Protein AF-0000000084533021 (afdb_homodimer)

Sequence (294 aa):
MAVEESAGAGSIASRLEHLFATVHPADRGPYTNPEVAQAINETAGHQVLGATYLWQLRKGKRTDPTHSRLTAIADFFGVSPLYFYEEETAKRTDEQLRLASALRSPSIRQMVLDMDGLSERSMAAIATMIQSARTMEGLPDSGAAPEMAVEESAGAGSIASRLEHLFATVHPADRGPYTNPEVAQAINETAGHQVLGATYLWQLRKGKRTDPTHSRLTAIADFFGVSPLYFYEEETAKRTDEQLRLASALRSPSIRQMVLDMDGLSERSMAAIATMIQSARTMEGLPDSGAAPE

Radius of gyration: 24.04 Å; Cα contacts (8 Å, |Δi|>4): 263; chains: 2; bounding box: 52×91×39 Å

Secondary structure (DSSP, 8-state):
-------SS--HHHHHHHHHHHSS-TTS-PPPHHHHHHHHHHHHTS----HHHHHHHHTTS-----HHHHHHHHHHHTS-GGGGT-HHHHHHHHHHHHHHHHTTSHHHHHHHHHHTT--HHHHHHHHHHHHHHHHHTTPPPTT----/-------SS--HHHHHHHHHHHSS-TTS-PPPHHHHHHHHHHHHTS----HHHHHHHHTTS-----HHHHHHHHHHHTS-GGGGT-HHHHHHHHHHHHHHHHTTSHHHHHHHHHHTT--HHHHHHHHHHHHHHHHHTTPPPTT----

Foldseek 3Di:
DCPVVVDQLDALLRLLVLLQQQQDDPVDGGDALQRLQVVLCVVVVHRLDHSVRSVCSNVVVDRDDDLVSLCSSCVSSVAHSCCNPPRVSVVVVSVVSVVVRQCVDPVVVVVVVVCPPDDPVVVVVVVVVVVVVCVVVVHDDPPDDPD/DCPVVVPQQQALLRLLVLLQQQQDDPVDGGDALQRLQVVLCVVVVHRLDHSVRSVCSNVVVDRDDDLVSLCSSCVSSVAHSCCNPPRVSVVVVVVVSVVVRQCVDPVVVVVVVVCPPDDPVVVVVVVVVVVVVCVVVVHDDPPDDDD

Solvent-accessible surface area (backbone atoms only — not comparable to full-atom values): 16945 Å² total; per-residue (Å²): 132,78,78,70,75,75,72,81,65,62,48,63,19,56,50,49,46,49,44,39,72,64,59,49,61,88,92,52,70,58,69,50,50,57,57,52,24,49,52,47,18,60,74,69,73,46,88,75,55,48,34,65,56,49,47,32,29,48,70,52,75,46,83,78,76,55,68,67,57,46,39,50,51,20,55,72,69,67,48,62,52,50,44,66,74,33,61,68,51,29,51,53,51,49,52,50,53,49,43,55,57,41,54,68,37,68,67,51,43,50,45,51,45,50,51,52,87,58,52,73,67,53,49,52,51,51,49,51,48,48,51,49,50,32,57,74,70,69,48,76,54,76,84,53,66,83,127,131,77,77,67,74,72,74,82,62,64,48,62,19,56,48,48,45,49,44,39,72,65,59,49,60,88,94,52,70,57,70,49,50,57,58,52,23,48,52,48,18,62,73,68,72,44,89,76,58,48,34,65,56,50,47,31,29,48,71,54,75,46,82,78,75,55,69,68,56,46,40,49,52,20,54,73,70,69,47,63,53,51,45,66,74,33,63,69,50,30,52,52,52,50,51,50,52,50,43,55,57,41,54,68,35,67,67,50,45,51,46,51,47,52,50,51,86,57,52,71,67,53,50,51,51,51,49,50,50,47,51,48,48,31,57,77,69,70,48,75,56,76,84,51,69,82,129

Nearest PDB structures (foldseek):
  3qf3-assembly2_B  TM=8.489E-01  e=7.316E-09  Mycobacterium tuberculosis
  3r1f-assembly1_A  TM=7.708E-01  e=7.026E-08  Mycobacterium tuberculosis
  4ndw-assembly1_B  TM=8.281E-01  e=1.521E-07  Mycobacterium tuberculosis
  3r1f-assembly9_Q  TM=7.945E-01  e=4.846E-07  Mycobacterium tuberculosis
  3r1f-assembly9_R  TM=8.490E-01  e=1.383E-06  Mycobacterium tuberculosis

Structure (mmCIF, N/CA/C/O backbone):
data_AF-0000000084533021-model_v1
#
loop_
_entity.id
_entity.type
_entity.pdbx_description
1 polymer 'HTH cro/C1-type domain-containing protein'
#
loop_
_atom_site.group_PDB
_atom_site.id
_atom_site.type_symbol
_atom_site.label_atom_id
_atom_site.label_alt_id
_atom_site.label_comp_id
_atom_site.label_asym_id
_atom_site.label_entity_id
_atom_site.label_seq_id
_atom_site.pdbx_PDB_ins_code
_atom_site.Cartn_x
_atom_site.Cartn_y
_atom_site.Cartn_z
_atom_site.occupancy
_atom_site.B_iso_or_equiv
_atom_site.auth_seq_id
_atom_site.auth_comp_id
_atom_site.auth_asym_id
_atom_site.auth_atom_id
_atom_site.pdbx_PDB_model_num
ATOM 1 N N . MET A 1 1 ? -7.254 45.875 8.125 1 24.06 1 MET A N 1
ATOM 2 C CA . MET A 1 1 ? -6.246 45.281 7.266 1 24.06 1 MET A CA 1
ATOM 3 C C . MET A 1 1 ? -6.359 43.75 7.297 1 24.06 1 MET A C 1
ATOM 5 O O . MET A 1 1 ? -6.164 43.125 8.344 1 24.06 1 MET A O 1
ATOM 9 N N . ALA A 1 2 ? -7.316 43.062 6.605 1 33.06 2 ALA A N 1
ATOM 10 C CA . ALA A 1 2 ? -7.777 41.688 6.527 1 33.06 2 ALA A CA 1
ATOM 11 C C . ALA A 1 2 ? -6.605 40.719 6.316 1 33.06 2 ALA A C 1
ATOM 13 O O . ALA A 1 2 ? -5.906 40.812 5.305 1 33.06 2 ALA A O 1
ATOM 14 N N . VAL A 1 3 ? -5.637 40.719 7.258 1 33.97 3 VAL A N 1
ATOM 15 C CA . VAL A 1 3 ? -4.645 39.656 7.117 1 33.97 3 VAL A CA 1
ATOM 16 C C . VAL A 1 3 ? -5.27 38.438 6.422 1 33.97 3 VAL A C 1
ATOM 18 O O . VAL A 1 3 ? -6.234 37.844 6.918 1 33.97 3 VAL A O 1
ATOM 21 N N . GLU A 1 4 ? -5.633 38.531 5.227 1 34.31 4 GLU A N 1
ATOM 22 C CA . GLU A 1 4 ? -6.312 37.594 4.32 1 34.31 4 GLU A CA 1
ATOM 23 C C . GLU A 1 4 ? -5.75 36.188 4.441 1 34.31 4 GLU A C 1
ATOM 25 O O . GLU A 1 4 ? -4.586 35.938 4.117 1 34.31 4 GLU A O 1
ATOM 30 N N . GLU A 1 5 ? -5.727 35.438 5.633 1 37.62 5 GLU A N 1
ATOM 31 C CA . GLU A 1 5 ? -5.527 34.031 5.875 1 37.62 5 GLU A CA 1
ATOM 32 C C . GLU A 1 5 ? -5.824 33.219 4.621 1 37.62 5 GLU A C 1
ATOM 34 O O . GLU A 1 5 ? -6.984 32.938 4.312 1 37.62 5 GLU A O 1
ATOM 39 N N . SER A 1 6 ? -5.402 33.656 3.527 1 38.78 6 SER A N 1
ATOM 40 C CA . SER A 1 6 ? -5.578 32.969 2.246 1 38.78 6 SER A CA 1
ATOM 41 C C . SER A 1 6 ? -5.527 31.453 2.406 1 38.78 6 SER A C 1
ATOM 43 O O . SER A 1 6 ? -4.516 30.906 2.842 1 38.78 6 SER A O 1
ATOM 45 N N . ALA A 1 7 ? -6.445 30.797 2.807 1 39.66 7 ALA A N 1
ATOM 46 C CA . ALA A 1 7 ? -6.988 29.516 3.287 1 39.66 7 ALA A CA 1
ATOM 47 C C . ALA A 1 7 ? -6.281 28.344 2.635 1 39.66 7 ALA A C 1
ATOM 49 O O . ALA A 1 7 ? -6.02 27.328 3.287 1 39.66 7 ALA A O 1
ATOM 50 N N . GLY A 1 8 ? -6.348 28.062 1.225 1 44.28 8 GLY A N 1
ATOM 51 C CA . GLY A 1 8 ? -6.395 26.812 0.482 1 44.28 8 GLY A CA 1
ATOM 52 C C . GLY A 1 8 ? -5.051 26.109 0.408 1 44.28 8 GLY A C 1
ATOM 53 O O . GLY A 1 8 ? -4.992 24.891 0.322 1 44.28 8 GLY A O 1
ATOM 54 N N . ALA A 1 9 ? -4 26.797 -0.079 1 53.97 9 ALA A N 1
ATOM 55 C CA . ALA A 1 9 ? -2.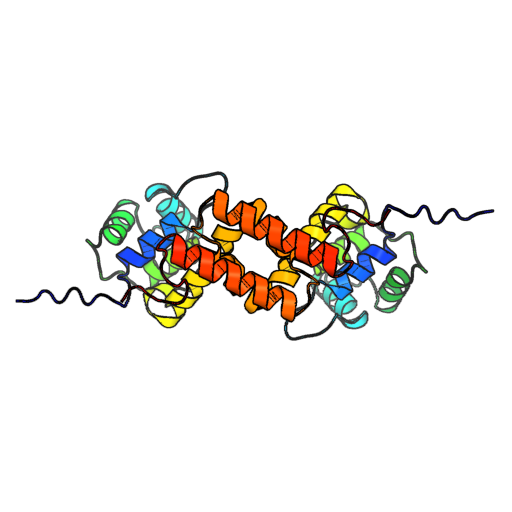68 26.203 -0.278 1 53.97 9 ALA A CA 1
ATOM 56 C C . ALA A 1 9 ? -1.971 25.984 1.056 1 53.97 9 ALA A C 1
ATOM 58 O O . ALA A 1 9 ? -1.732 26.922 1.804 1 53.97 9 ALA A O 1
ATOM 59 N N . GLY A 1 10 ? -2.281 24.875 1.667 1 64.19 10 GLY A N 1
ATOM 60 C CA . GLY A 1 10 ? -1.725 24.625 2.99 1 64.19 10 GLY A CA 1
ATOM 61 C C . GLY A 1 10 ? -0.338 25.219 3.168 1 64.19 10 GLY A C 1
ATOM 62 O O . GLY A 1 10 ? 0.422 25.344 2.205 1 64.19 10 GLY A O 1
ATOM 63 N N . SER A 1 11 ? -0.146 26.109 4.207 1 85.25 11 SER A N 1
ATOM 64 C CA . SER A 1 11 ? 1.153 26.656 4.594 1 85.25 11 SER A CA 1
ATOM 65 C C . SER A 1 11 ? 2.178 25.547 4.793 1 85.25 11 SER A C 1
ATOM 67 O O . SER A 1 11 ? 1.814 24.375 4.914 1 85.25 11 SER A O 1
ATOM 69 N N . ILE A 1 12 ? 3.439 25.953 4.551 1 93.75 12 ILE A N 1
ATOM 70 C CA . ILE A 1 12 ? 4.531 25.047 4.855 1 93.75 12 ILE A CA 1
ATOM 71 C C . ILE A 1 12 ? 4.332 24.438 6.25 1 93.75 12 ILE A C 1
ATOM 73 O O . ILE A 1 12 ? 4.516 23.234 6.449 1 93.75 12 ILE A O 1
ATOM 77 N N . ALA A 1 13 ? 3.865 25.25 7.125 1 95.31 13 ALA A N 1
ATOM 78 C CA . ALA A 1 13 ? 3.641 24.812 8.5 1 95.31 13 ALA A CA 1
ATOM 79 C C . ALA A 1 13 ? 2.574 23.719 8.562 1 95.31 13 ALA A C 1
ATOM 81 O O . ALA A 1 13 ? 2.783 22.672 9.18 1 95.31 13 ALA A O 1
ATOM 82 N N . SER A 1 14 ? 1.445 24.016 7.926 1 94.75 14 SER A N 1
ATOM 83 C CA . SER A 1 14 ? 0.342 23.062 7.953 1 94.75 14 SER A CA 1
ATOM 84 C C . SER A 1 14 ? 0.735 21.75 7.297 1 94.75 14 SER A C 1
ATOM 86 O O . SER A 1 14 ? 0.408 20.672 7.805 1 94.75 14 SER A O 1
ATOM 88 N N . ARG A 1 15 ? 1.419 21.812 6.238 1 96 15 ARG A N 1
ATOM 89 C CA . ARG A 1 15 ? 1.843 20.625 5.516 1 96 15 ARG A CA 1
ATOM 90 C C . ARG A 1 15 ? 2.881 19.844 6.316 1 96 15 ARG A C 1
ATOM 92 O O . ARG A 1 15 ? 2.842 18.609 6.359 1 96 15 ARG A O 1
ATOM 99 N N . LEU A 1 16 ? 3.773 20.547 6.906 1 97 16 LEU A N 1
ATOM 100 C CA . LEU A 1 16 ? 4.781 19.891 7.734 1 97 16 LEU A CA 1
ATOM 101 C C . LEU A 1 16 ? 4.141 19.203 8.938 1 97 16 LEU A C 1
ATOM 103 O O . LEU A 1 16 ? 4.5 18.078 9.273 1 97 16 LEU A O 1
ATOM 107 N N . GLU A 1 17 ? 3.205 19.875 9.523 1 96 17 GLU A N 1
ATOM 108 C CA . GLU A 1 17 ? 2.48 19.281 10.641 1 96 17 GLU A CA 1
ATOM 109 C C . GLU A 1 17 ? 1.767 18 10.219 1 96 17 GLU A C 1
ATOM 111 O O . GLU A 1 17 ? 1.754 17.016 10.961 1 96 17 GLU A O 1
ATOM 116 N N . HIS A 1 18 ? 1.201 18.047 9.055 1 94.88 18 HIS A N 1
ATOM 117 C CA . HIS A 1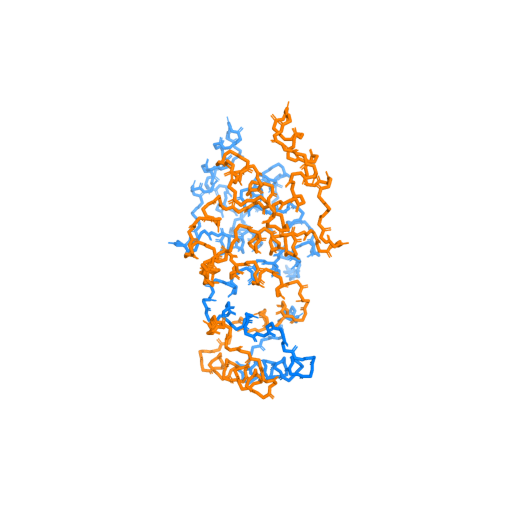 18 ? 0.512 16.875 8.531 1 94.88 18 HIS A CA 1
ATOM 118 C C . HIS A 1 18 ? 1.477 15.703 8.344 1 94.88 18 HIS A C 1
ATOM 120 O O . HIS A 1 18 ? 1.148 14.562 8.68 1 94.88 18 HIS A O 1
ATOM 126 N N . LEU A 1 19 ? 2.662 15.922 7.84 1 97.31 19 LEU A N 1
ATOM 127 C CA . LEU A 1 19 ? 3.664 14.883 7.652 1 97.31 19 LEU A CA 1
ATOM 128 C C . LEU A 1 19 ? 4.07 14.273 8.992 1 97.31 19 LEU A C 1
ATOM 130 O O . LEU A 1 19 ? 4.133 13.055 9.133 1 97.31 19 LEU A O 1
ATOM 134 N N . PHE A 1 20 ? 4.285 15.102 9.992 1 96.56 20 PHE A N 1
ATOM 135 C CA . PHE A 1 20 ? 4.648 14.617 11.32 1 96.56 20 PHE A CA 1
ATOM 136 C C . PHE A 1 20 ? 3.549 13.727 11.891 1 96.56 20 PHE A C 1
ATOM 138 O O . PHE A 1 20 ? 3.832 12.719 12.539 1 96.56 20 PHE A O 1
ATOM 145 N N . ALA A 1 21 ? 2.324 14.094 11.602 1 93.62 21 ALA A N 1
ATOM 146 C CA . ALA A 1 21 ? 1.179 13.398 12.172 1 93.62 21 ALA A CA 1
ATOM 147 C C . ALA A 1 21 ? 0.948 12.055 11.484 1 93.62 21 ALA A C 1
ATOM 149 O O . ALA A 1 21 ? 0.432 11.117 12.094 1 93.62 21 ALA A O 1
ATOM 150 N N . THR A 1 22 ? 1.359 11.945 10.219 1 93.25 22 THR A N 1
ATOM 151 C CA . THR A 1 22 ? 0.889 10.82 9.43 1 93.25 22 THR A CA 1
ATOM 152 C C . THR A 1 22 ? 2.045 9.891 9.062 1 93.25 22 THR A C 1
ATOM 154 O O . THR A 1 22 ? 1.852 8.688 8.898 1 93.25 22 THR A O 1
ATOM 157 N N . VAL A 1 23 ? 3.201 10.422 8.914 1 95.5 23 VAL A N 1
ATOM 158 C CA . VAL A 1 23 ? 4.316 9.625 8.406 1 95.5 23 VAL A CA 1
ATOM 159 C C . VAL A 1 23 ? 5.207 9.188 9.562 1 95.5 23 VAL A C 1
ATOM 161 O O . VAL A 1 23 ? 6.18 9.867 9.898 1 95.5 23 VAL A O 1
ATOM 164 N N . HIS A 1 24 ? 4.883 8.102 10.211 1 94 24 HIS A N 1
ATOM 165 C CA . HIS A 1 24 ? 5.672 7.449 11.25 1 94 24 HIS A CA 1
ATOM 166 C C . HIS A 1 24 ? 5.352 5.961 11.336 1 94 24 HIS A C 1
ATOM 168 O O . HIS A 1 24 ? 4.301 5.52 10.859 1 94 24 HIS A O 1
ATOM 174 N N . PRO A 1 25 ? 6.262 5.172 11.844 1 90.31 25 PRO A N 1
ATOM 175 C CA . PRO A 1 25 ? 5.973 3.746 12 1 90.31 25 PRO A CA 1
ATOM 176 C C . PRO A 1 25 ? 4.695 3.486 12.797 1 90.31 25 PRO A C 1
ATOM 178 O O . PRO A 1 25 ? 4.328 4.289 13.656 1 90.31 25 PRO A O 1
ATOM 181 N N . ALA A 1 26 ? 4.047 2.352 12.445 1 82.75 26 ALA A N 1
ATOM 182 C CA . ALA A 1 26 ? 2.754 2.014 13.031 1 82.75 26 ALA A CA 1
ATOM 183 C C . ALA A 1 26 ? 2.885 1.73 14.523 1 82.75 26 ALA A C 1
ATOM 185 O O . ALA A 1 26 ? 1.927 1.905 15.281 1 82.75 26 ALA A O 1
ATOM 186 N N . ASP A 1 27 ? 4.008 1.322 14.883 1 88.5 27 ASP A N 1
ATOM 187 C CA . ASP A 1 27 ? 4.191 0.852 16.25 1 88.5 27 ASP A CA 1
ATOM 188 C C . ASP A 1 27 ? 4.57 2.002 17.188 1 88.5 27 ASP A C 1
ATOM 190 O O . ASP A 1 27 ? 4.871 1.784 18.359 1 88.5 27 ASP A O 1
ATOM 194 N N . ARG A 1 28 ? 4.48 3.211 16.625 1 90.75 28 ARG A N 1
ATOM 195 C CA . ARG A 1 28 ? 4.832 4.352 17.453 1 90.75 28 ARG A CA 1
ATOM 196 C C . ARG A 1 28 ? 4.031 5.59 17.062 1 90.75 28 ARG A C 1
ATOM 198 O O . ARG A 1 28 ? 3.264 5.555 16.094 1 90.75 28 ARG A O 1
ATOM 205 N N . GLY A 1 29 ? 4.191 6.629 17.891 1 91.81 29 GLY A N 1
ATOM 206 C CA . GLY A 1 29 ? 3.594 7.922 17.594 1 91.81 29 GLY A CA 1
ATOM 207 C C . GLY A 1 29 ? 4.465 8.797 16.719 1 91.81 29 GLY A C 1
ATOM 208 O O . GLY A 1 29 ? 5.488 8.344 16.203 1 91.81 29 GLY A O 1
ATOM 209 N N . PRO A 1 30 ? 4.102 10.07 16.547 1 95.56 30 PRO A N 1
ATOM 210 C CA . PRO A 1 30 ? 4.828 11.008 15.688 1 95.56 30 PRO A CA 1
ATOM 211 C C . PRO A 1 30 ? 6.27 11.227 16.125 1 95.56 30 PRO A C 1
ATOM 213 O O . PRO A 1 30 ? 6.574 11.117 17.328 1 95.56 30 PRO A O 1
ATOM 216 N N . TYR A 1 31 ? 7.145 11.445 15.141 1 97.44 31 TYR A N 1
ATOM 217 C CA . TYR A 1 31 ? 8.516 11.836 15.43 1 97.44 31 TYR A CA 1
ATOM 218 C C . TYR A 1 31 ? 8.562 13.156 16.188 1 97.44 31 TYR A C 1
ATOM 220 O O . TYR A 1 31 ? 7.691 14.008 16.016 1 97.44 31 TYR A O 1
ATOM 228 N N . THR A 1 32 ? 9.648 13.227 17 1 97.62 32 THR A N 1
ATOM 229 C CA . THR A 1 32 ? 9.898 14.516 17.625 1 97.62 32 THR A CA 1
ATOM 230 C C . THR A 1 32 ? 10.82 15.375 16.766 1 97.62 32 THR A C 1
ATOM 232 O O . THR A 1 32 ? 11.5 14.852 15.875 1 97.62 32 THR A O 1
ATOM 235 N N . ASN A 1 33 ? 10.836 16.672 17.031 1 98.19 33 ASN A N 1
ATOM 236 C CA . ASN A 1 33 ? 11.695 17.578 16.281 1 98.19 33 ASN A CA 1
ATOM 237 C C . ASN A 1 33 ? 13.164 17.172 16.391 1 98.19 33 ASN A C 1
ATOM 239 O O . ASN A 1 33 ? 13.875 17.125 15.391 1 98.19 33 ASN A O 1
ATOM 243 N N . PRO A 1 34 ? 13.656 16.859 17.609 1 98.38 34 PRO A N 1
ATOM 244 C CA . PRO A 1 34 ? 15.062 16.453 17.719 1 98.38 34 PRO A CA 1
ATOM 245 C C . PRO A 1 34 ? 15.367 15.18 16.938 1 98.38 34 PRO A C 1
ATOM 247 O O . PRO A 1 34 ? 16.422 15.078 16.297 1 98.38 34 PRO A O 1
ATOM 250 N N . GLU A 1 35 ? 14.453 14.164 16.906 1 98.25 35 GLU A N 1
ATOM 251 C CA . GLU A 1 35 ? 14.648 12.922 16.156 1 98.25 35 GLU A CA 1
ATOM 252 C C . GLU A 1 35 ? 14.805 13.195 14.664 1 98.25 35 GLU A C 1
ATOM 254 O O . GLU A 1 35 ? 15.719 12.664 14.031 1 98.25 35 GLU A O 1
ATOM 259 N N . VAL A 1 36 ? 13.898 13.984 14.188 1 98.5 36 VAL A N 1
ATOM 260 C CA . VAL A 1 36 ? 13.898 14.281 12.758 1 98.5 36 VAL A CA 1
ATOM 261 C C . VAL A 1 36 ? 15.148 15.07 12.383 1 98.5 36 VAL A C 1
ATOM 263 O O . VAL A 1 36 ? 15.828 14.75 11.406 1 98.5 36 VAL A O 1
ATOM 266 N N . ALA A 1 37 ? 15.469 16.109 13.148 1 98.5 37 ALA A N 1
ATOM 267 C CA . ALA A 1 37 ? 16.656 16.922 12.898 1 98.5 37 ALA A CA 1
ATOM 268 C C . ALA A 1 37 ? 17.922 16.062 12.891 1 98.5 37 ALA A C 1
ATOM 270 O O . ALA A 1 37 ? 18.75 16.188 11.992 1 98.5 37 ALA A O 1
ATOM 271 N N . GLN A 1 38 ? 18.016 15.195 13.875 1 98.5 38 GLN A N 1
ATOM 272 C CA . GLN A 1 38 ? 19.172 14.32 13.977 1 98.5 38 GLN A CA 1
ATOM 273 C C . GLN A 1 38 ? 19.281 13.398 12.766 1 98.5 38 GLN A C 1
ATOM 275 O O . GLN A 1 38 ? 20.359 13.242 12.195 1 98.5 38 GLN A O 1
ATOM 280 N N . ALA A 1 39 ? 18.219 12.789 12.43 1 98.06 39 ALA A N 1
ATOM 281 C CA . ALA A 1 39 ? 18.219 11.859 11.305 1 98.06 39 ALA A CA 1
ATOM 282 C C . ALA A 1 39 ? 18.609 12.562 10.008 1 98.06 39 ALA A C 1
ATOM 284 O O . ALA A 1 39 ? 19.406 12.023 9.219 1 98.06 39 ALA A O 1
ATOM 285 N N . ILE A 1 40 ? 18.062 13.742 9.797 1 98.38 40 ILE A N 1
ATOM 286 C CA . ILE A 1 40 ? 18.359 14.516 8.602 1 98.38 40 ILE A CA 1
ATOM 287 C C . ILE A 1 40 ? 19.859 14.852 8.555 1 98.38 40 ILE A C 1
ATOM 289 O O . ILE A 1 40 ? 20.516 14.664 7.531 1 98.38 40 ILE A O 1
ATOM 293 N N . ASN A 1 41 ? 20.359 15.359 9.648 1 98.31 41 ASN A N 1
ATOM 294 C CA . ASN A 1 41 ? 21.766 15.758 9.711 1 98.31 41 ASN A CA 1
ATOM 295 C C . ASN A 1 41 ? 22.688 14.555 9.523 1 98.31 41 ASN A C 1
ATOM 297 O O . ASN A 1 41 ? 23.719 14.664 8.844 1 98.31 41 ASN A O 1
ATOM 301 N N . GLU A 1 42 ? 22.359 13.398 10.109 1 98.19 42 GLU A N 1
ATOM 302 C CA . GLU A 1 42 ? 23.156 12.18 9.969 1 98.19 42 GLU A CA 1
ATOM 303 C C . GLU A 1 42 ? 23.203 11.719 8.516 1 98.19 42 GLU A C 1
ATOM 305 O O . GLU A 1 42 ? 24.266 11.344 8.016 1 98.19 42 GLU A O 1
ATOM 310 N N . THR A 1 43 ? 22.125 11.766 7.879 1 96.69 43 THR A N 1
ATOM 311 C CA . THR A 1 43 ? 22.047 11.352 6.484 1 96.69 43 THR A CA 1
ATOM 312 C C . THR A 1 43 ? 22.875 12.289 5.602 1 96.69 43 THR A C 1
ATOM 314 O O . THR A 1 43 ? 23.547 11.836 4.676 1 96.69 43 THR A O 1
ATOM 317 N N . ALA A 1 44 ? 22.797 13.539 5.898 1 95.88 44 ALA A N 1
ATOM 318 C CA . ALA A 1 44 ? 23.5 14.539 5.098 1 95.88 44 ALA A CA 1
ATOM 319 C C . ALA A 1 44 ? 24.984 14.547 5.422 1 95.88 44 ALA A C 1
ATOM 321 O O . ALA A 1 44 ? 25.797 15.023 4.621 1 95.88 44 ALA A O 1
ATOM 322 N N . GLY A 1 45 ? 25.359 14.117 6.555 1 96.88 45 GLY A N 1
ATOM 323 C CA . GLY A 1 45 ? 26.734 14.133 7 1 96.88 45 GLY A CA 1
ATOM 324 C C . GLY A 1 45 ? 27.188 15.492 7.508 1 96.88 45 GLY A C 1
ATOM 325 O O . GLY A 1 45 ? 28.375 15.719 7.719 1 96.88 45 GLY A O 1
ATOM 326 N N . HIS A 1 46 ? 26.328 16.422 7.582 1 96.69 46 HIS A N 1
ATOM 327 C CA . HIS A 1 46 ? 26.562 17.766 8.125 1 96.69 46 HIS A CA 1
ATOM 328 C C . HIS A 1 46 ? 25.297 18.359 8.711 1 96.69 46 HIS A C 1
ATOM 330 O O . HIS A 1 46 ? 24.219 17.766 8.602 1 96.69 46 HIS A O 1
ATOM 336 N N . GLN A 1 47 ? 25.453 19.469 9.352 1 96.5 47 GLN A N 1
ATOM 337 C CA . GLN A 1 47 ? 24.312 20.109 9.977 1 96.5 47 GLN A CA 1
ATOM 338 C C . GLN A 1 47 ? 23.453 20.844 8.945 1 96.5 47 GLN A C 1
ATOM 340 O O . GLN A 1 47 ? 23.844 21.938 8.492 1 96.5 47 GLN A O 1
ATOM 345 N N . VAL A 1 48 ? 22.297 20.406 8.656 1 97.12 48 VAL A N 1
ATOM 346 C CA . VAL A 1 48 ? 21.359 20.984 7.699 1 97.12 48 VAL A CA 1
ATOM 347 C C . VAL A 1 48 ? 20.359 21.875 8.438 1 97.12 48 VAL A C 1
ATOM 349 O O . VAL A 1 48 ? 20.078 23 8.008 1 97.12 48 VAL A O 1
ATOM 352 N N . LEU A 1 49 ? 19.859 21.281 9.516 1 97.56 49 LEU A N 1
ATOM 353 C CA . LEU A 1 49 ? 18.906 22.031 10.312 1 97.56 49 LEU A CA 1
ATOM 354 C C . LEU A 1 49 ? 18.844 21.5 11.75 1 97.56 49 LEU A C 1
ATOM 356 O O . LEU A 1 49 ? 19.266 20.375 12.016 1 97.56 49 LEU A O 1
ATOM 360 N N . GLY A 1 50 ? 18.391 22.391 12.672 1 97.56 50 GLY A N 1
ATOM 361 C CA . GLY A 1 50 ? 18.266 21.984 14.062 1 97.56 50 GLY A CA 1
ATOM 362 C C . GLY A 1 50 ? 16.828 21.75 14.492 1 97.56 50 GLY A C 1
ATOM 363 O O . GLY A 1 50 ?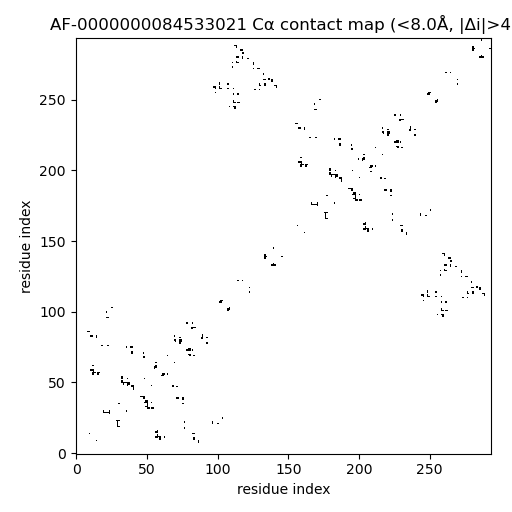 15.898 22.016 13.727 1 97.56 50 GLY A O 1
ATOM 364 N N . ALA A 1 51 ? 16.703 21.172 15.742 1 98.25 51 ALA A N 1
ATOM 365 C CA . ALA A 1 51 ? 15.375 20.875 16.281 1 98.25 51 ALA A CA 1
ATOM 366 C C . ALA A 1 51 ? 14.562 22.156 16.469 1 98.25 51 ALA A C 1
ATOM 368 O O . ALA A 1 51 ? 13.359 22.172 16.219 1 98.25 51 ALA A O 1
ATOM 369 N N . THR A 1 52 ? 15.172 23.188 16.859 1 98 52 THR A N 1
ATOM 370 C CA . THR A 1 52 ? 14.492 24.453 17.094 1 98 52 THR A CA 1
ATOM 371 C C . THR A 1 52 ? 13.984 25.047 15.781 1 98 52 THR A C 1
ATOM 373 O O . THR A 1 52 ? 12.875 25.578 15.719 1 98 52 THR A O 1
ATOM 376 N N . TYR A 1 53 ? 14.789 24.938 14.789 1 97.19 53 TYR A N 1
ATOM 377 C CA . TYR A 1 53 ? 14.383 25.406 13.469 1 97.19 53 TYR A CA 1
ATOM 378 C C . TYR A 1 53 ? 13.148 24.656 12.984 1 97.19 53 TYR A C 1
ATOM 380 O O . TYR A 1 53 ? 12.195 25.281 12.492 1 97.19 53 TYR A O 1
ATOM 388 N N . LEU A 1 54 ? 13.172 23.359 13.156 1 97.75 54 LEU A N 1
ATOM 389 C CA . LEU A 1 54 ? 12.047 22.531 12.75 1 97.75 54 LEU A CA 1
ATOM 390 C C . LEU A 1 54 ? 10.789 22.922 13.523 1 97.75 54 LEU A C 1
ATOM 392 O O . LEU A 1 54 ? 9.695 22.984 12.945 1 97.75 54 LEU A O 1
ATOM 396 N N . TRP A 1 55 ? 10.953 23.156 14.75 1 97.81 55 TRP A N 1
ATOM 397 C CA . TRP A 1 55 ? 9.852 23.609 15.594 1 97.81 55 TRP A CA 1
ATOM 398 C C . TRP A 1 55 ? 9.273 24.922 15.086 1 97.81 55 TRP A C 1
ATOM 400 O O . TRP A 1 55 ? 8.055 25.062 14.945 1 97.81 55 TRP A O 1
ATOM 410 N N . GLN A 1 56 ? 10.148 25.859 14.758 1 97.44 56 GLN A N 1
ATOM 411 C CA . GLN A 1 56 ? 9.703 27.156 14.258 1 97.44 56 GLN A CA 1
ATOM 412 C C . GLN A 1 56 ? 8.93 27.016 12.953 1 97.44 56 GLN A C 1
ATOM 414 O O . GLN A 1 56 ? 7.934 27.703 12.734 1 97.44 56 GLN A O 1
ATOM 419 N N . LEU A 1 57 ? 9.367 26.094 12.133 1 96.88 57 LEU A N 1
ATOM 420 C CA . LEU A 1 57 ? 8.672 25.859 10.867 1 96.88 57 LEU A CA 1
ATOM 421 C C . LEU A 1 57 ? 7.27 25.312 11.109 1 96.88 57 LEU A C 1
ATOM 423 O O . LEU A 1 57 ? 6.301 25.781 10.523 1 96.88 57 LEU A O 1
ATOM 427 N N . ARG A 1 58 ? 7.195 24.406 12.039 1 96.62 58 ARG A N 1
ATOM 428 C CA . ARG A 1 58 ? 5.93 23.75 12.336 1 96.62 58 ARG A CA 1
ATOM 429 C C . ARG A 1 58 ? 4.941 24.719 12.969 1 96.62 58 ARG A C 1
ATOM 431 O O . ARG A 1 58 ? 3.73 24.609 12.758 1 96.62 58 ARG A O 1
ATOM 438 N N . LYS A 1 59 ? 5.449 25.641 13.664 1 95.75 59 LYS A N 1
ATOM 439 C CA . LYS A 1 59 ? 4.605 26.609 14.352 1 95.75 59 LYS A CA 1
ATOM 440 C C . LYS A 1 59 ? 4.305 27.812 13.461 1 95.75 59 LYS A C 1
ATOM 442 O O . LYS A 1 59 ? 3.537 28.703 13.844 1 95.75 59 LYS A O 1
ATOM 447 N N . GLY A 1 60 ? 4.891 27.844 12.297 1 95 60 GLY A N 1
ATOM 448 C CA . GLY A 1 60 ? 4.66 28.938 11.367 1 95 60 GLY A CA 1
ATOM 449 C C . GLY A 1 60 ? 5.426 30.203 11.727 1 95 60 GLY A C 1
ATOM 450 O O . GLY A 1 60 ? 5.129 31.281 11.219 1 95 60 GLY A O 1
ATOM 451 N N . LYS A 1 61 ? 6.363 30.094 12.609 1 94.5 61 LYS A N 1
ATOM 452 C CA . LYS A 1 61 ? 7.188 31.234 13 1 94.5 61 LYS A CA 1
ATOM 453 C C . LYS A 1 61 ? 8.227 31.547 11.93 1 94.5 61 LYS A C 1
ATOM 455 O O . LYS A 1 61 ? 8.672 32.688 11.805 1 94.5 61 LYS A O 1
ATOM 460 N N . ARG A 1 62 ? 8.656 30.547 11.219 1 92.06 62 ARG A N 1
ATOM 461 C CA . ARG A 1 62 ? 9.477 30.703 10.023 1 92.06 62 ARG A CA 1
ATOM 462 C C . ARG A 1 62 ? 8.711 30.25 8.781 1 92.06 62 ARG A C 1
ATOM 464 O O . ARG A 1 62 ? 8.234 29.109 8.711 1 92.06 62 ARG A O 1
ATOM 471 N N . THR A 1 63 ? 8.578 31.141 7.852 1 91.25 63 THR A N 1
ATOM 472 C CA . THR A 1 63 ? 7.695 30.844 6.73 1 91.25 63 THR A CA 1
ATOM 473 C C . THR A 1 63 ? 8.477 30.828 5.418 1 91.25 63 THR A C 1
ATOM 475 O O . THR A 1 63 ? 7.906 30.578 4.355 1 91.25 63 THR A O 1
ATOM 478 N N . ASP A 1 64 ? 9.82 31.078 5.469 1 92.31 64 ASP A N 1
ATOM 479 C CA . ASP A 1 64 ? 10.594 31.172 4.23 1 92.31 64 ASP A CA 1
ATOM 480 C C . ASP A 1 64 ? 11.852 30.312 4.305 1 92.31 64 ASP A C 1
ATOM 482 O O . ASP A 1 64 ? 12.969 30.828 4.27 1 92.31 64 ASP A O 1
ATOM 486 N N . PRO A 1 65 ? 11.617 29.016 4.445 1 94.25 65 PRO A N 1
ATOM 487 C CA . PRO A 1 65 ? 12.773 28.125 4.461 1 94.25 65 PRO A CA 1
ATOM 488 C C . PRO A 1 65 ? 13.438 28 3.092 1 94.25 65 PRO A C 1
ATOM 490 O O . PRO A 1 65 ? 12.82 28.297 2.07 1 94.25 65 PRO A O 1
ATOM 493 N N . THR A 1 66 ? 14.688 27.594 3.133 1 94.38 66 THR A N 1
ATOM 494 C CA . THR A 1 66 ? 15.391 27.406 1.87 1 94.38 66 THR A CA 1
ATOM 495 C C . THR A 1 66 ? 14.93 26.125 1.188 1 94.38 66 THR A C 1
ATOM 497 O O . THR A 1 66 ? 14.398 25.219 1.842 1 94.38 66 THR A O 1
ATOM 500 N N . HIS A 1 67 ? 15.188 26.078 -0.122 1 94.69 67 HIS A N 1
ATOM 501 C CA . HIS A 1 67 ? 14.836 24.875 -0.889 1 94.69 67 HIS A CA 1
ATOM 502 C C . HIS A 1 67 ? 15.586 23.656 -0.379 1 94.69 67 HIS A C 1
ATOM 504 O O . HIS A 1 67 ? 15.008 22.578 -0.269 1 94.69 67 HIS A O 1
ATOM 510 N N . SER A 1 68 ? 16.828 23.828 -0.085 1 96 68 SER A N 1
ATOM 511 C CA . SER A 1 68 ? 17.641 22.703 0.368 1 96 68 SER A CA 1
ATOM 512 C C . SER A 1 68 ? 17.109 22.125 1.674 1 96 68 SER A C 1
ATOM 514 O O . SER A 1 68 ? 17.062 20.906 1.846 1 96 68 SER A O 1
ATOM 516 N N . ARG A 1 69 ? 16.703 22.922 2.613 1 97.25 69 ARG A N 1
ATOM 517 C CA . ARG A 1 69 ? 16.156 22.469 3.887 1 97.25 69 ARG A CA 1
ATOM 518 C C . ARG A 1 69 ? 14.82 21.75 3.686 1 97.25 69 ARG A C 1
ATOM 520 O O . ARG A 1 69 ? 14.578 20.703 4.273 1 97.25 69 ARG A O 1
ATOM 527 N N . LEU A 1 70 ? 14.031 22.297 2.783 1 96.88 70 LEU A N 1
ATOM 528 C CA . LEU A 1 70 ? 12.742 21.656 2.506 1 96.88 70 LEU A CA 1
ATOM 529 C C . LEU A 1 70 ? 12.93 20.312 1.811 1 96.88 70 LEU A C 1
ATOM 531 O O . LEU A 1 70 ? 12.195 19.359 2.08 1 96.88 70 LEU A O 1
ATOM 535 N N . THR A 1 71 ? 13.898 20.297 0.952 1 97.69 71 THR A N 1
ATOM 536 C CA . THR A 1 71 ? 14.211 19.047 0.269 1 97.69 71 THR A CA 1
ATOM 537 C C . THR A 1 71 ? 14.688 17.984 1.265 1 97.69 71 THR A C 1
ATOM 539 O O . THR A 1 71 ? 14.273 16.828 1.19 1 97.69 71 THR A O 1
ATOM 542 N N . ALA A 1 72 ? 15.477 18.375 2.197 1 97.94 72 ALA A N 1
ATOM 543 C CA . ALA A 1 72 ? 15.961 17.453 3.225 1 97.94 72 ALA A CA 1
ATOM 544 C C . ALA A 1 72 ? 14.812 16.922 4.07 1 97.94 72 ALA A C 1
ATOM 546 O O . ALA A 1 72 ? 14.758 15.734 4.379 1 97.94 72 ALA A O 1
ATOM 547 N N . ILE A 1 73 ? 13.875 17.812 4.387 1 98.31 73 ILE A N 1
ATOM 548 C CA . ILE A 1 73 ? 12.711 17.438 5.18 1 98.31 73 ILE A CA 1
ATOM 549 C C . ILE A 1 73 ? 11.836 16.469 4.379 1 98.31 73 ILE A C 1
ATOM 551 O O . ILE A 1 73 ? 11.406 15.438 4.895 1 98.31 73 ILE A O 1
ATOM 555 N N . ALA A 1 74 ? 11.609 16.828 3.143 1 98.12 74 ALA A N 1
ATOM 556 C CA . ALA A 1 74 ? 10.805 15.977 2.266 1 98.12 74 ALA A CA 1
ATOM 557 C C . ALA A 1 74 ? 11.422 14.586 2.139 1 98.12 74 ALA A C 1
ATOM 559 O O . ALA A 1 74 ? 10.711 13.578 2.221 1 98.12 74 ALA A O 1
ATOM 560 N N . ASP A 1 75 ? 12.719 14.508 2.027 1 97.44 75 ASP A N 1
ATOM 561 C CA . ASP A 1 75 ? 13.438 13.242 1.9 1 97.44 75 ASP A CA 1
ATOM 562 C C . ASP A 1 75 ? 13.273 12.391 3.158 1 97.44 75 ASP A C 1
ATOM 564 O O . ASP A 1 75 ? 13.094 11.172 3.07 1 97.44 75 ASP A O 1
ATOM 568 N N . PHE A 1 76 ? 13.344 12.984 4.258 1 98 76 PHE A N 1
ATOM 569 C CA . PHE A 1 76 ? 13.164 12.258 5.508 1 98 76 PHE A CA 1
ATOM 570 C C . PHE A 1 76 ? 11.797 11.578 5.543 1 98 76 PHE A C 1
ATOM 572 O O . PHE A 1 76 ? 11.688 10.406 5.926 1 98 76 PHE A O 1
ATOM 579 N N . PHE A 1 77 ? 10.781 12.359 5.168 1 97.81 77 PHE A N 1
ATOM 580 C CA . PHE A 1 77 ? 9.422 11.852 5.262 1 97.81 77 PHE A CA 1
ATOM 581 C C . PHE A 1 77 ? 9.062 11.016 4.039 1 97.81 77 PHE A C 1
ATOM 583 O O . PHE A 1 77 ? 7.98 10.438 3.971 1 97.81 77 PHE A O 1
ATOM 590 N N . GLY A 1 78 ? 9.945 11.086 3.021 1 96.75 78 GLY A N 1
ATOM 591 C CA . GLY A 1 78 ? 9.75 10.25 1.844 1 96.75 78 GLY A CA 1
ATOM 592 C C . GLY A 1 78 ? 8.742 10.828 0.864 1 96.75 78 GLY A C 1
ATOM 593 O O . GLY A 1 78 ? 8.016 10.086 0.207 1 96.75 78 GLY A O 1
ATOM 594 N N . VAL A 1 79 ? 8.547 12.039 0.781 1 97.06 79 VAL A N 1
ATOM 595 C CA . VAL A 1 79 ? 7.637 12.688 -0.159 1 97.06 79 VAL A CA 1
ATOM 596 C C . VAL A 1 79 ? 8.43 13.57 -1.118 1 97.06 79 VAL A C 1
ATOM 598 O O . VAL A 1 79 ? 9.602 13.859 -0.876 1 97.06 79 VAL A O 1
ATOM 601 N N . SER A 1 80 ? 7.828 13.93 -2.213 1 96.62 80 SER A N 1
ATOM 602 C CA . SER A 1 80 ? 8.438 14.891 -3.131 1 96.62 80 SER A CA 1
ATOM 603 C C . SER A 1 80 ? 8.555 16.266 -2.494 1 96.62 80 SER A C 1
ATOM 605 O O . SER A 1 80 ? 7.633 16.719 -1.807 1 96.62 80 SER A O 1
ATOM 607 N N . PRO A 1 81 ? 9.648 16.984 -2.723 1 96.31 81 PRO A N 1
ATOM 608 C CA . PRO A 1 81 ? 9.734 18.359 -2.23 1 96.31 81 PRO A CA 1
ATOM 609 C C . PRO A 1 81 ? 8.617 19.25 -2.77 1 96.31 81 PRO A C 1
ATOM 611 O O . PRO A 1 81 ? 8.25 20.234 -2.133 1 96.31 81 PRO A O 1
ATOM 614 N N . LEU A 1 82 ? 8.07 18.891 -3.895 1 96.25 82 LEU A N 1
ATOM 615 C CA . LEU A 1 82 ? 6.996 19.656 -4.508 1 96.25 82 LEU A CA 1
ATOM 616 C C . LEU A 1 82 ? 5.75 19.641 -3.629 1 96.25 82 LEU A C 1
ATOM 618 O O . LEU A 1 82 ? 4.84 20.453 -3.816 1 96.25 82 LEU A O 1
ATOM 622 N N . TYR A 1 83 ? 5.684 18.75 -2.697 1 97.25 83 TYR A N 1
ATOM 623 C CA . TYR A 1 83 ? 4.613 18.672 -1.707 1 97.25 83 TYR A CA 1
ATOM 624 C C . TYR A 1 83 ? 4.414 20.016 -1.019 1 97.25 83 TYR A C 1
ATOM 626 O O . TYR A 1 83 ? 3.287 20.406 -0.694 1 97.25 83 TYR A O 1
ATOM 634 N N . PHE A 1 84 ? 5.527 20.75 -0.845 1 96 84 PHE A N 1
ATOM 635 C CA . PHE A 1 84 ? 5.461 22 -0.1 1 96 84 PHE A CA 1
ATOM 636 C C . PHE A 1 84 ? 5.105 23.156 -1.023 1 96 84 PHE A C 1
ATOM 638 O O . PHE A 1 84 ? 4.711 24.234 -0.56 1 96 84 PHE A O 1
ATOM 645 N N . TYR A 1 85 ? 5.156 22.938 -2.316 1 92.19 85 TYR A N 1
ATOM 646 C CA . TYR A 1 85 ? 5.059 24.078 -3.229 1 92.19 85 TYR A CA 1
ATOM 647 C C . TYR A 1 85 ? 3.822 23.953 -4.113 1 92.19 85 TYR A C 1
ATOM 649 O O . TYR A 1 85 ? 3.238 24.969 -4.508 1 92.19 85 TYR A O 1
ATOM 657 N N . GLU A 1 86 ? 3.521 22.75 -4.461 1 94.12 86 GLU A N 1
ATOM 658 C CA . GLU A 1 86 ? 2.479 22.531 -5.457 1 94.12 86 GLU A CA 1
ATOM 659 C C . GLU A 1 86 ? 1.225 21.938 -4.824 1 94.12 86 GLU A C 1
ATOM 661 O O . GLU A 1 86 ? 1.261 20.828 -4.293 1 94.12 86 GLU A O 1
ATOM 666 N N . GLU A 1 87 ? 0.154 22.609 -5.027 1 93.56 87 GLU A N 1
ATOM 667 C CA . GLU A 1 87 ? -1.104 22.188 -4.41 1 93.56 87 GLU A CA 1
ATOM 668 C C . GLU A 1 87 ? -1.555 20.828 -4.93 1 93.56 87 GLU A C 1
ATOM 670 O O . GLU A 1 87 ? -2.014 19.984 -4.152 1 93.56 87 GLU A O 1
ATOM 675 N N . GLU A 1 88 ? -1.482 20.641 -6.176 1 93.88 88 GLU A N 1
ATOM 676 C CA . GLU A 1 88 ? -1.917 19.375 -6.754 1 93.88 88 GLU A CA 1
ATOM 677 C C . GLU A 1 88 ? -1.077 18.219 -6.234 1 93.88 88 GLU A C 1
ATOM 679 O O . GLU A 1 88 ? -1.609 17.141 -5.922 1 93.88 88 GLU A O 1
ATOM 684 N N . THR A 1 89 ? 0.231 18.438 -6.172 1 94.5 89 THR A N 1
ATOM 685 C CA . THR A 1 89 ? 1.119 17.422 -5.617 1 94.5 89 THR A CA 1
ATOM 686 C C . THR A 1 89 ? 0.787 17.156 -4.156 1 94.5 89 THR A C 1
ATOM 688 O O . THR A 1 89 ? 0.772 15.992 -3.721 1 94.5 89 THR A O 1
ATOM 691 N N . ALA A 1 90 ? 0.523 18.172 -3.42 1 94.56 90 ALA A N 1
ATOM 692 C CA . ALA A 1 90 ? 0.164 18.031 -2.012 1 94.56 90 ALA A CA 1
ATOM 693 C C . ALA A 1 90 ? -1.104 17.203 -1.847 1 94.56 90 ALA A C 1
ATOM 695 O O . ALA A 1 90 ? -1.16 16.312 -1.002 1 94.56 90 ALA A O 1
ATOM 696 N N . LYS A 1 91 ? -2.08 17.516 -2.668 1 92.38 91 LYS A N 1
ATOM 697 C CA . LYS A 1 91 ? -3.352 16.797 -2.609 1 92.38 91 LYS A CA 1
ATOM 698 C C . LYS A 1 91 ? -3.164 15.312 -2.908 1 92.38 91 LYS A C 1
ATOM 700 O O . LYS A 1 91 ? -3.705 14.461 -2.203 1 92.38 91 LYS A O 1
ATOM 705 N N . ARG A 1 92 ? -2.473 15.062 -3.902 1 93 92 ARG A N 1
ATOM 706 C CA . ARG A 1 92 ? -2.211 13.672 -4.273 1 93 92 ARG A CA 1
ATOM 707 C C . ARG A 1 92 ? -1.452 12.945 -3.17 1 93 92 ARG A C 1
ATOM 709 O O . ARG A 1 92 ? -1.789 11.812 -2.822 1 93 92 ARG A O 1
ATOM 716 N N . THR A 1 93 ? -0.438 13.555 -2.668 1 95.38 93 THR A N 1
ATOM 717 C CA . THR A 1 93 ? 0.346 12.977 -1.582 1 95.38 93 THR A CA 1
ATOM 718 C C . THR A 1 93 ? -0.528 12.727 -0.357 1 95.38 93 THR A C 1
ATOM 720 O O . THR A 1 93 ? -0.462 11.656 0.251 1 95.38 93 THR A O 1
ATOM 723 N N . ASP A 1 94 ? -1.324 13.664 -0.046 1 92.81 94 ASP A N 1
ATOM 724 C CA . ASP A 1 94 ? -2.201 13.539 1.113 1 92.81 94 ASP A CA 1
ATOM 725 C C . ASP A 1 94 ? -3.168 12.367 0.943 1 92.81 94 ASP A C 1
ATOM 727 O O . ASP A 1 94 ? -3.445 11.641 1.899 1 92.81 94 ASP A O 1
ATOM 731 N N . GLU A 1 95 ? -3.693 12.242 -0.209 1 90.69 95 GLU A N 1
ATOM 732 C CA . GLU A 1 95 ? -4.582 11.117 -0.483 1 90.69 95 GLU A CA 1
ATOM 733 C C . GLU A 1 95 ? -3.859 9.789 -0.293 1 90.69 95 GLU A C 1
ATOM 735 O O . GLU A 1 95 ? -4.414 8.852 0.289 1 90.69 95 GLU A O 1
ATOM 740 N N . GLN A 1 96 ? -2.701 9.75 -0.769 1 91.94 96 GLN A N 1
ATOM 741 C CA . GLN A 1 96 ? -1.908 8.531 -0.632 1 91.94 96 GLN A CA 1
ATOM 742 C C . GLN A 1 96 ? -1.62 8.219 0.834 1 91.94 96 GLN A C 1
ATOM 744 O O . GLN A 1 96 ? -1.712 7.07 1.262 1 91.94 96 GLN A O 1
ATOM 749 N N . LEU A 1 97 ? -1.271 9.188 1.538 1 92.81 97 LEU A N 1
ATOM 750 C CA . LEU A 1 97 ? -1.001 9.023 2.963 1 92.81 97 LEU A CA 1
ATOM 751 C C . LEU A 1 97 ? -2.254 8.57 3.705 1 92.81 97 LEU A C 1
ATOM 753 O O . LEU A 1 97 ? -2.176 7.742 4.613 1 92.81 97 LEU A O 1
ATOM 757 N N . ARG A 1 98 ? -3.357 9.148 3.322 1 91.56 98 ARG A N 1
ATOM 758 C CA . ARG A 1 98 ? -4.621 8.766 3.941 1 91.56 98 ARG A CA 1
ATOM 759 C C . ARG A 1 98 ? -4.957 7.309 3.646 1 91.56 98 ARG A C 1
ATOM 761 O O . ARG A 1 98 ? -5.402 6.574 4.535 1 91.56 98 ARG A O 1
ATOM 768 N N . LEU A 1 99 ? -4.742 6.93 2.449 1 93.25 99 LEU A N 1
ATOM 769 C CA . LEU A 1 99 ? -4.98 5.547 2.061 1 93.25 99 LEU A CA 1
ATOM 770 C C . LEU A 1 99 ? -4.113 4.594 2.877 1 93.25 99 LEU A C 1
ATOM 772 O O . LEU A 1 99 ? -4.613 3.607 3.424 1 93.25 99 LEU A O 1
ATOM 776 N N . ALA A 1 100 ? -2.877 4.957 2.936 1 92.12 100 ALA A N 1
ATOM 777 C CA . ALA A 1 100 ? -1.941 4.133 3.697 1 92.12 100 ALA A CA 1
ATOM 778 C C . ALA A 1 100 ? -2.363 4.039 5.16 1 92.12 100 ALA A C 1
ATOM 780 O O . ALA A 1 100 ? -2.275 2.967 5.77 1 92.12 100 ALA A O 1
ATOM 781 N N . SER A 1 101 ? -2.76 5.113 5.711 1 91.19 101 SER A N 1
ATOM 782 C CA . SER A 1 101 ? -3.207 5.145 7.102 1 91.19 101 SER A CA 1
ATOM 783 C C . SER A 1 101 ? -4.453 4.289 7.301 1 91.19 101 SER A C 1
ATOM 785 O O . SER A 1 101 ? -4.547 3.537 8.273 1 91.19 101 SER A O 1
ATOM 787 N N . ALA A 1 102 ? -5.398 4.375 6.422 1 92.62 102 ALA A N 1
ATOM 788 C CA . ALA A 1 102 ? -6.629 3.594 6.496 1 92.62 102 ALA A CA 1
ATOM 789 C C . ALA A 1 102 ? -6.336 2.098 6.449 1 92.62 102 ALA A C 1
ATOM 791 O O . ALA A 1 102 ? -6.957 1.313 7.172 1 92.62 102 ALA A O 1
ATOM 792 N N . LEU A 1 103 ? -5.336 1.77 5.742 1 93.06 103 LEU A N 1
ATOM 793 C CA . LEU A 1 103 ? -5.004 0.367 5.523 1 93.06 103 LEU A CA 1
ATOM 794 C C . LEU A 1 103 ? -4.215 -0.196 6.699 1 93.06 103 LEU A C 1
ATOM 796 O O . LEU A 1 103 ? -3.895 -1.387 6.727 1 93.06 103 LEU A O 1
ATOM 800 N N . ARG A 1 104 ? -3.924 0.645 7.664 1 89.62 104 ARG A N 1
ATOM 801 C CA . ARG A 1 104 ? -3.338 0.141 8.898 1 89.62 104 ARG A CA 1
ATOM 802 C C . ARG A 1 104 ? -4.352 -0.673 9.695 1 89.62 104 ARG A C 1
ATOM 804 O O . ARG A 1 104 ? -3.975 -1.526 10.508 1 89.62 104 ARG A O 1
ATOM 811 N N . SER A 1 105 ? -5.629 -0.429 9.477 1 90.81 105 SER A N 1
ATOM 812 C CA . SER A 1 105 ? -6.695 -1.157 10.156 1 90.81 105 SER A CA 1
ATOM 813 C C . SER A 1 105 ? -6.859 -2.561 9.578 1 90.81 105 SER A C 1
ATOM 815 O O . SER A 1 105 ? -7.141 -2.719 8.391 1 90.81 105 SER A O 1
ATOM 817 N N . PRO A 1 106 ? -6.707 -3.566 10.477 1 90.69 106 PRO A N 1
ATOM 818 C CA . PRO A 1 106 ? -6.91 -4.934 10 1 90.69 106 PRO A CA 1
ATOM 819 C C . PRO A 1 106 ? -8.305 -5.148 9.406 1 90.69 106 PRO A C 1
ATOM 821 O O . PRO A 1 106 ? -8.469 -5.922 8.461 1 90.69 106 PRO A O 1
ATOM 824 N N . SER A 1 107 ? -9.258 -4.465 9.977 1 93.31 107 SER A N 1
ATOM 825 C CA . SER A 1 107 ? -10.633 -4.625 9.5 1 93.31 107 SER A CA 1
ATOM 826 C C . SER A 1 107 ? -10.789 -4.066 8.086 1 93.31 107 SER A C 1
ATOM 828 O O . SER A 1 107 ? -11.461 -4.664 7.25 1 93.31 107 SER A O 1
ATOM 830 N N . ILE A 1 108 ? -10.172 -2.945 7.82 1 95.06 108 ILE A N 1
ATOM 831 C CA . ILE A 1 108 ? -10.25 -2.357 6.488 1 95.06 108 ILE A CA 1
ATOM 832 C C . ILE A 1 108 ? -9.516 -3.248 5.488 1 95.06 108 ILE A C 1
ATOM 834 O O . ILE A 1 108 ? -10.023 -3.514 4.395 1 95.06 108 ILE A O 1
ATOM 838 N N . ARG A 1 109 ? -8.375 -3.799 5.891 1 94.25 109 ARG A N 1
ATOM 839 C CA . ARG A 1 109 ? -7.637 -4.711 5.027 1 94.25 109 ARG A CA 1
ATOM 840 C C . ARG A 1 109 ? -8.484 -5.922 4.652 1 94.25 109 ARG A C 1
ATOM 842 O O . ARG A 1 109 ? -8.523 -6.32 3.486 1 94.25 109 ARG A O 1
ATOM 849 N N . GLN A 1 110 ? -9.117 -6.438 5.625 1 93.75 110 GLN A N 1
ATOM 850 C CA . GLN A 1 110 ? -9.953 -7.609 5.391 1 93.75 110 GLN A CA 1
ATOM 851 C C . GLN A 1 110 ? -11.102 -7.285 4.445 1 93.75 110 GLN A C 1
ATOM 853 O O . GLN A 1 110 ? -11.461 -8.094 3.59 1 93.75 110 GLN A O 1
ATOM 858 N N . MET A 1 111 ? -11.664 -6.09 4.617 1 96.12 111 MET A N 1
ATOM 859 C CA . MET A 1 111 ? -12.766 -5.688 3.752 1 96.12 111 MET A CA 1
ATOM 860 C C . MET A 1 111 ? -12.297 -5.512 2.312 1 96.12 111 MET A C 1
ATOM 862 O O . MET A 1 111 ? -13 -5.898 1.374 1 96.12 111 MET A O 1
ATOM 866 N N . VAL A 1 112 ? -11.156 -4.906 2.139 1 96.19 112 VAL A N 1
ATOM 867 C CA . VAL A 1 112 ? -10.578 -4.746 0.806 1 96.19 112 VAL A CA 1
ATOM 868 C C . VAL A 1 112 ? -10.422 -6.109 0.141 1 96.19 112 VAL A C 1
ATOM 870 O O . VAL A 1 112 ? -10.852 -6.309 -0.998 1 96.19 112 VAL A O 1
ATOM 873 N N . LEU A 1 113 ? -9.914 -7.09 0.866 1 93.44 113 LEU A N 1
ATOM 874 C CA . LEU A 1 113 ? -9.711 -8.438 0.351 1 93.44 113 LEU A CA 1
ATOM 875 C C . LEU A 1 113 ? -11.039 -9.094 0.002 1 93.44 113 LEU A C 1
ATOM 877 O O . LEU A 1 113 ? -11.156 -9.781 -1.015 1 93.44 113 LEU A O 1
ATOM 881 N N . ASP A 1 114 ? -12.023 -8.859 0.829 1 94.19 114 ASP A N 1
ATOM 882 C CA . ASP A 1 114 ? -13.336 -9.469 0.632 1 94.19 114 ASP A CA 1
ATOM 883 C C . ASP A 1 114 ? -14.062 -8.844 -0.556 1 94.19 114 ASP A C 1
ATOM 885 O O . ASP A 1 114 ? -14.945 -9.469 -1.148 1 94.19 114 ASP A O 1
ATOM 889 N N . MET A 1 115 ? -13.734 -7.633 -0.874 1 95.06 115 MET A N 1
ATOM 890 C CA . MET A 1 115 ? -14.359 -6.945 -2.002 1 95.06 115 MET A CA 1
ATOM 891 C C . MET A 1 115 ? -13.805 -7.465 -3.326 1 95.06 115 MET A C 1
ATOM 893 O O . MET A 1 115 ? -14.484 -7.395 -4.355 1 95.06 115 MET A O 1
ATOM 897 N N . ASP A 1 116 ? -12.609 -7.926 -3.18 1 89.62 116 ASP A N 1
ATOM 898 C CA . ASP A 1 116 ? -11.953 -8.414 -4.391 1 89.62 116 ASP A CA 1
ATOM 899 C C . ASP A 1 116 ? -12.758 -9.539 -5.031 1 89.62 116 ASP A C 1
ATOM 901 O O . ASP A 1 116 ? -13.125 -10.508 -4.359 1 89.62 116 ASP A O 1
ATOM 905 N N . GLY A 1 117 ? -13.094 -9.477 -6.25 1 89.56 117 GLY A N 1
ATOM 906 C CA . GLY A 1 117 ? -13.836 -10.508 -6.961 1 89.56 117 GLY A CA 1
ATOM 907 C C . GLY A 1 117 ? -15.328 -10.242 -7.027 1 89.56 117 GLY A C 1
ATOM 908 O O . GLY A 1 117 ? -16.047 -10.93 -7.746 1 89.56 117 GLY A O 1
ATOM 909 N N . LEU A 1 118 ? -15.812 -9.289 -6.301 1 94 118 LEU A N 1
ATOM 910 C CA . LEU A 1 118 ? -17.234 -8.953 -6.344 1 94 118 LEU A CA 1
ATOM 911 C C . LEU A 1 118 ? -17.609 -8.344 -7.691 1 94 118 LEU A C 1
ATOM 913 O O . LEU A 1 118 ? -16.766 -7.746 -8.367 1 94 118 LEU A O 1
ATOM 917 N N . SER A 1 119 ? -18.828 -8.523 -8.055 1 95.69 119 SER A N 1
ATOM 918 C CA . SER A 1 119 ? -19.344 -7.938 -9.289 1 95.69 119 SER A CA 1
ATOM 919 C C . SER A 1 119 ? -19.375 -6.418 -9.211 1 95.69 119 SER A C 1
ATOM 921 O O . SER A 1 119 ? -19.391 -5.848 -8.117 1 95.69 119 SER A O 1
ATOM 923 N N . GLU A 1 120 ? -19.438 -5.766 -10.398 1 95.44 120 GLU A N 1
ATOM 924 C CA . GLU A 1 120 ? -19.562 -4.312 -10.469 1 95.44 120 GLU A CA 1
ATOM 925 C C . GLU A 1 120 ? -20.828 -3.832 -9.758 1 95.44 120 GLU A C 1
ATOM 927 O O . GLU A 1 120 ? -20.828 -2.777 -9.117 1 95.44 120 GLU A O 1
ATOM 932 N N . ARG A 1 121 ? -21.828 -4.578 -9.867 1 96.19 121 ARG A N 1
ATOM 933 C CA . ARG A 1 121 ? -23.109 -4.219 -9.242 1 96.19 121 ARG A CA 1
ATOM 934 C C . ARG A 1 121 ? -23 -4.246 -7.727 1 96.19 121 ARG A C 1
ATOM 936 O O . ARG A 1 121 ? -23.438 -3.32 -7.047 1 96.19 121 ARG A O 1
ATOM 943 N N . SER A 1 122 ? -22.406 -5.301 -7.215 1 96.75 122 SER A N 1
ATOM 944 C CA . SER A 1 122 ? -22.203 -5.406 -5.773 1 96.75 122 SER A CA 1
ATOM 945 C C . SER A 1 122 ? -21.297 -4.297 -5.262 1 96.75 122 SER A C 1
ATOM 947 O O . SER A 1 122 ? -21.562 -3.695 -4.219 1 96.75 122 SER A O 1
ATOM 949 N N . MET A 1 123 ? -20.266 -3.971 -6.008 1 96.38 123 MET A N 1
ATOM 950 C CA . MET A 1 123 ? -19.344 -2.91 -5.641 1 96.38 123 MET A CA 1
ATOM 951 C C . MET A 1 123 ? -20.047 -1.562 -5.574 1 96.38 123 MET A C 1
ATOM 953 O O . MET A 1 123 ? -19.797 -0.767 -4.668 1 96.38 123 MET A O 1
ATOM 957 N N . ALA A 1 124 ? -20.922 -1.331 -6.523 1 96.5 124 ALA A N 1
ATOM 958 C CA . ALA A 1 124 ? -21.672 -0.08 -6.551 1 96.5 124 ALA A CA 1
ATOM 959 C C . ALA A 1 124 ? -22.594 0.024 -5.348 1 96.5 124 ALA A C 1
ATOM 961 O O . ALA A 1 124 ? -22.75 1.101 -4.766 1 96.5 124 ALA A O 1
ATOM 962 N N . ALA A 1 125 ? -23.156 -1.124 -4.973 1 96.5 125 ALA A N 1
ATOM 963 C CA . ALA A 1 125 ? -24.031 -1.153 -3.811 1 96.5 125 ALA A CA 1
ATOM 964 C C . ALA A 1 125 ? -23.266 -0.857 -2.525 1 96.5 125 ALA A C 1
ATOM 966 O O . ALA A 1 125 ? -23.734 -0.094 -1.678 1 96.5 125 ALA A O 1
ATOM 967 N N . ILE A 1 126 ? -22.125 -1.452 -2.449 1 97.5 126 ILE A N 1
ATOM 968 C CA . ILE A 1 126 ? -21.297 -1.247 -1.273 1 97.5 126 ILE A CA 1
ATOM 969 C C . ILE A 1 126 ? -20.844 0.213 -1.203 1 97.5 126 ILE A C 1
ATOM 971 O O . ILE A 1 126 ? -20.922 0.838 -0.142 1 97.5 126 ILE A O 1
ATOM 975 N N . ALA A 1 127 ? -20.453 0.791 -2.305 1 96.75 127 ALA A N 1
ATOM 976 C CA . ALA A 1 127 ? -20.047 2.193 -2.359 1 96.75 127 ALA A CA 1
ATOM 977 C C . ALA A 1 127 ? -21.172 3.105 -1.891 1 96.75 127 ALA A C 1
ATOM 979 O O . ALA A 1 127 ? -20.953 4.055 -1.135 1 96.75 127 ALA A O 1
ATOM 980 N N . THR A 1 128 ? -22.344 2.768 -2.336 1 96.31 128 THR A N 1
ATOM 981 C CA . THR A 1 128 ? -23.531 3.543 -1.955 1 96.31 128 THR A CA 1
ATOM 982 C C . THR A 1 128 ? -23.766 3.457 -0.451 1 96.31 128 THR A C 1
ATOM 984 O O . THR A 1 128 ? -24.109 4.457 0.188 1 96.31 128 THR A O 1
ATOM 987 N N . MET A 1 129 ? -23.547 2.301 0.085 1 96.19 129 MET A N 1
ATOM 988 C CA . MET A 1 129 ? -23.719 2.113 1.521 1 96.19 129 MET A CA 1
ATOM 989 C C . MET A 1 129 ? -22.688 2.91 2.311 1 96.19 129 MET A C 1
ATOM 991 O O . MET A 1 129 ? -23.016 3.51 3.338 1 96.19 129 MET A O 1
ATOM 995 N N . ILE A 1 130 ? -21.5 2.918 1.886 1 97.06 130 ILE A N 1
ATOM 996 C CA . ILE A 1 130 ? -20.438 3.66 2.541 1 97.06 130 ILE A CA 1
ATOM 997 C C . ILE A 1 130 ? -20.75 5.152 2.523 1 97.06 130 ILE A C 1
ATOM 999 O O . ILE A 1 130 ? -20.641 5.832 3.549 1 97.06 130 ILE A O 1
ATOM 1003 N N . GLN A 1 131 ? -21.234 5.625 1.396 1 95.12 131 GLN A N 1
ATOM 1004 C CA . GLN A 1 131 ? -21.594 7.035 1.281 1 95.12 131 GLN A CA 1
ATOM 1005 C C . GLN A 1 131 ? -22.75 7.387 2.201 1 95.12 131 GLN A C 1
ATOM 1007 O O . GLN A 1 131 ? -22.766 8.453 2.824 1 95.12 131 GLN A O 1
ATOM 1012 N N . SER A 1 132 ? -23.688 6.484 2.229 1 95.19 132 SER A N 1
ATOM 1013 C CA . SER A 1 132 ? -24.828 6.695 3.113 1 95.19 132 SER A CA 1
ATOM 1014 C C . SER A 1 132 ? -24.391 6.75 4.574 1 95.19 132 SER A C 1
ATOM 1016 O O . SER A 1 132 ? -24.875 7.59 5.34 1 95.19 132 SER A O 1
ATOM 1018 N N . ALA A 1 133 ? -23.516 5.852 4.953 1 96.12 133 ALA A N 1
ATOM 1019 C CA . ALA A 1 133 ? -23 5.828 6.316 1 96.12 133 ALA A CA 1
ATOM 1020 C C . ALA A 1 133 ? -22.281 7.133 6.652 1 96.12 133 ALA A C 1
ATOM 1022 O O . ALA A 1 133 ? -22.469 7.684 7.742 1 96.12 133 ALA A O 1
ATOM 1023 N N . ARG A 1 134 ? -21.531 7.648 5.727 1 95.19 134 ARG A N 1
ATOM 1024 C CA . ARG A 1 134 ? -20.812 8.898 5.953 1 95.19 134 ARG A CA 1
ATOM 1025 C C . ARG A 1 134 ? -21.781 10.055 6.16 1 95.19 134 ARG A C 1
ATOM 1027 O O . ARG A 1 134 ? -21.594 10.875 7.059 1 95.19 134 ARG A O 1
ATOM 1034 N N . THR A 1 135 ? -22.797 10.109 5.285 1 94.69 135 THR A N 1
ATOM 1035 C CA . THR A 1 135 ? -23.812 11.148 5.383 1 94.69 135 THR A CA 1
ATOM 1036 C C . THR A 1 135 ? -24.547 11.07 6.723 1 94.69 135 THR A C 1
ATOM 1038 O O . THR A 1 135 ? -24.734 12.086 7.387 1 94.69 135 THR A O 1
ATOM 1041 N N . MET A 1 136 ? -24.844 9.906 7.211 1 95.06 136 MET A N 1
ATOM 1042 C CA . MET A 1 136 ? -25.562 9.695 8.469 1 95.06 136 MET A CA 1
ATOM 1043 C C . MET A 1 136 ? -24.703 10.133 9.656 1 95.06 136 MET A C 1
ATOM 1045 O O . MET A 1 136 ? -25.234 10.633 10.648 1 95.06 136 MET A O 1
ATOM 1049 N N . GLU A 1 137 ? -23.391 10 9.516 1 96.19 137 GLU A N 1
ATOM 1050 C CA . GLU A 1 137 ? -22.516 10.32 10.633 1 96.19 137 GLU A CA 1
ATOM 1051 C C . GLU A 1 137 ? -22 11.758 10.539 1 96.19 137 GLU A C 1
ATOM 1053 O O . GLU A 1 137 ? -21.234 12.203 11.383 1 96.19 137 GLU A O 1
ATOM 1058 N N . GLY A 1 138 ? -22.422 12.461 9.539 1 93.12 138 GLY A N 1
ATOM 1059 C CA . GLY A 1 138 ? -22.078 13.867 9.406 1 93.12 138 GLY A CA 1
ATOM 1060 C C . GLY A 1 138 ? -20.641 14.086 8.953 1 93.12 138 GLY A C 1
ATOM 1061 O O . GLY A 1 138 ? -20.031 15.094 9.305 1 93.12 138 GLY A O 1
ATOM 1062 N N . LEU A 1 139 ? -20.094 13.094 8.258 1 90.75 139 LEU A N 1
ATOM 1063 C CA . LEU A 1 139 ? -18.719 13.211 7.781 1 90.75 139 LEU A CA 1
ATOM 1064 C C . LEU A 1 139 ? -18.672 13.844 6.398 1 90.75 139 LEU A C 1
ATOM 1066 O O . LEU A 1 139 ? -19.578 13.641 5.586 1 90.75 139 LEU A O 1
ATOM 1070 N N . PRO A 1 140 ? -17.625 14.719 6.203 1 80.94 140 PRO A N 1
ATOM 1071 C CA . PRO A 1 140 ? -17.5 15.344 4.887 1 80.94 140 PRO A CA 1
ATOM 1072 C C . PRO A 1 140 ? -17.219 14.336 3.777 1 80.94 140 PRO A C 1
ATOM 1074 O O . PRO A 1 140 ? -16.766 13.227 4.055 1 80.94 140 PRO A O 1
ATOM 1077 N N . ASP A 1 141 ? -17.609 14.82 2.586 1 69.06 141 ASP A N 1
ATOM 1078 C CA . ASP A 1 141 ? -17.281 13.984 1.436 1 69.06 141 ASP A CA 1
ATOM 1079 C C . ASP A 1 141 ? -15.773 13.867 1.259 1 69.06 141 ASP A C 1
ATOM 1081 O O . ASP A 1 141 ? -15.031 14.82 1.517 1 69.06 141 ASP A O 1
ATOM 1085 N N . SER A 1 142 ? -15.227 12.594 1.329 1 63.53 142 SER A N 1
ATOM 1086 C CA . SER A 1 142 ? -13.789 12.367 1.193 1 63.53 142 SER A CA 1
ATOM 1087 C C . SER A 1 142 ? -13.219 13.148 0.019 1 63.53 142 SER A C 1
ATOM 1089 O O . SER A 1 142 ? -12.031 13.5 0.017 1 63.53 142 SER A O 1
ATOM 1091 N N . GLY A 1 143 ? -13.93 13.328 -1.08 1 56.41 143 GLY A N 1
ATOM 1092 C CA . GLY A 1 143 ? -13.453 14.18 -2.156 1 56.41 143 GLY A CA 1
ATOM 1093 C C . GLY A 1 143 ? -13.609 15.656 -1.854 1 56.41 143 GLY A C 1
ATOM 1094 O O . GLY A 1 143 ? -13.164 16.5 -2.635 1 56.41 143 GLY A O 1
ATOM 1095 N N . ALA A 1 144 ? -14.531 16.047 -0.938 1 46.16 144 ALA A N 1
ATOM 1096 C CA . ALA A 1 144 ? -14.852 17.453 -0.757 1 46.16 144 ALA A CA 1
ATOM 1097 C C . ALA A 1 144 ? -13.844 18.141 0.169 1 46.16 144 ALA A C 1
ATOM 1099 O O . ALA A 1 144 ? -13.578 17.641 1.27 1 46.16 144 ALA A O 1
ATOM 1100 N N . ALA A 1 145 ? -12.688 18.703 -0.375 1 39.44 145 ALA A N 1
ATOM 1101 C CA . ALA A 1 145 ? -11.914 19.656 0.399 1 39.44 145 ALA A CA 1
ATOM 1102 C C . ALA A 1 145 ? -12.82 20.578 1.216 1 39.44 145 ALA A C 1
ATOM 1104 O O . ALA A 1 145 ? -13.891 20.969 0.747 1 39.44 145 ALA A O 1
ATOM 1105 N N . PRO A 1 146 ? -12.672 20.516 2.51 1 34.66 146 PRO A N 1
ATOM 1106 C CA . PRO A 1 146 ? -13.5 21.516 3.186 1 34.66 146 PRO A CA 1
ATOM 1107 C C . PRO A 1 146 ? -13.547 22.844 2.434 1 34.66 146 PRO A C 1
ATOM 1109 O O . PRO A 1 146 ? -12.562 23.234 1.797 1 34.66 146 PRO A O 1
ATOM 1112 N N . GLU A 1 147 ? -14.852 23.234 1.882 1 28.23 147 GLU A N 1
ATOM 1113 C CA . GLU A 1 147 ? -14.93 24.656 1.579 1 28.23 147 GLU A CA 1
ATOM 1114 C C . GLU A 1 147 ? -14.383 25.5 2.727 1 28.23 147 GLU A C 1
ATOM 1116 O O . GLU A 1 147 ? -14.602 25.188 3.896 1 28.23 147 GLU A O 1
ATOM 1121 N N . MET B 1 1 ? 1.586 -46.562 -7.715 1 24.16 1 MET B N 1
ATOM 1122 C CA . MET B 1 1 ? 2.412 -45.781 -6.797 1 24.16 1 MET B CA 1
ATOM 1123 C C . MET B 1 1 ? 1.992 -44.312 -6.793 1 24.16 1 MET B C 1
ATOM 1125 O O . MET B 1 1 ? 2.098 -43.625 -7.812 1 24.16 1 MET B O 1
ATOM 1129 N N . ALA B 1 2 ? 0.895 -43.875 -6.164 1 32.44 2 ALA B N 1
ATOM 1130 C CA . ALA B 1 2 ? 0.166 -42.625 -6.098 1 32.44 2 ALA B CA 1
ATOM 1131 C C . ALA B 1 2 ? 1.113 -41.438 -5.828 1 32.44 2 ALA B C 1
ATOM 1133 O O . ALA B 1 2 ? 1.778 -41.406 -4.793 1 32.44 2 ALA B O 1
ATOM 1134 N N . VAL B 1 3 ? 2.096 -41.188 -6.723 1 34.09 3 VAL B N 1
ATOM 1135 C CA . VAL B 1 3 ? 2.799 -39.938 -6.508 1 34.09 3 VAL B CA 1
ATOM 1136 C C . VAL B 1 3 ? 1.868 -38.938 -5.828 1 34.09 3 VAL B C 1
ATOM 1138 O O . VAL B 1 3 ? 0.834 -38.562 -6.387 1 34.09 3 VAL B O 1
ATOM 1141 N N . GLU B 1 4 ? 1.458 -39.125 -4.703 1 34.28 4 GLU B N 1
ATOM 1142 C CA . GLU B 1 4 ? 0.551 -38.406 -3.836 1 34.28 4 GLU B CA 1
ATOM 1143 C C . GLU B 1 4 ? 0.82 -36.906 -3.914 1 34.28 4 GLU B C 1
ATOM 1145 O O . GLU B 1 4 ? 1.908 -36.438 -3.562 1 34.28 4 GLU B O 1
ATOM 1150 N N . GLU B 1 5 ? 0.708 -36.156 -5.105 1 38.5 5 GLU B N 1
ATOM 1151 C CA . GLU B 1 5 ? 0.636 -34.688 -5.266 1 38.5 5 GLU B CA 1
ATOM 1152 C C . GLU B 1 5 ? 0.216 -34.031 -3.967 1 38.5 5 GLU B C 1
ATOM 1154 O O . GLU B 1 5 ? -0.959 -34.062 -3.596 1 38.5 5 GLU B O 1
ATOM 1159 N N . SER B 1 6 ? 0.799 -34.375 -2.932 1 39.84 6 SER B N 1
ATOM 1160 C CA . SER B 1 6 ? 0.495 -33.812 -1.624 1 39.84 6 SER B CA 1
ATOM 1161 C C . SER B 1 6 ? 0.032 -32.375 -1.749 1 39.84 6 SER B C 1
ATOM 1163 O O . SER B 1 6 ? 0.751 -31.531 -2.291 1 39.84 6 SER B O 1
ATOM 1165 N N . ALA B 1 7 ? -1.11 -32.031 -1.968 1 40.59 7 ALA B N 1
ATOM 1166 C CA . ALA B 1 7 ? -2.102 -31.016 -2.344 1 40.59 7 ALA B CA 1
ATOM 1167 C C . ALA B 1 7 ? -1.7 -29.625 -1.841 1 40.59 7 ALA B C 1
ATOM 1169 O O . ALA B 1 7 ? -1.883 -28.641 -2.539 1 40.59 7 ALA B O 1
ATOM 1170 N N . GLY B 1 8 ? -1.607 -29.328 -0.463 1 45.28 8 GLY B N 1
ATOM 1171 C CA . GLY B 1 8 ? -1.848 -28.078 0.24 1 45.28 8 GLY B CA 1
ATOM 1172 C C . GLY B 1 8 ? -0.722 -27.062 0.074 1 45.28 8 GLY B C 1
ATOM 1173 O O . GLY B 1 8 ? -0.941 -25.859 0.176 1 45.28 8 GLY B O 1
ATOM 1174 N N . ALA B 1 9 ? 0.544 -27.484 0.281 1 55.19 9 ALA B N 1
ATOM 1175 C CA . ALA B 1 9 ? 1.731 -26.641 0.233 1 55.19 9 ALA B CA 1
ATOM 1176 C C . ALA B 1 9 ? 2.104 -26.297 -1.207 1 55.19 9 ALA B C 1
ATOM 1178 O O . ALA B 1 9 ? 2.312 -27.188 -2.029 1 55.19 9 ALA B O 1
ATOM 1179 N N . GLY B 1 10 ? 1.529 -25.219 -1.715 1 66.38 10 GLY B N 1
ATOM 1180 C CA . GLY B 1 10 ? 1.76 -24.875 -3.109 1 66.38 10 GLY B CA 1
ATOM 1181 C C . GLY B 1 10 ? 3.146 -25.25 -3.596 1 66.38 10 GLY B C 1
ATOM 1182 O O . GLY B 1 10 ? 4.105 -25.25 -2.818 1 66.38 10 GLY B O 1
ATOM 1183 N N . SER B 1 11 ? 3.246 -26.141 -4.633 1 85.38 11 SER B N 1
ATOM 1184 C CA . SER B 1 11 ? 4.5 -26.469 -5.301 1 85.38 11 SER B CA 1
ATOM 1185 C C . SER B 1 11 ? 5.262 -25.219 -5.707 1 85.38 11 SER B C 1
ATOM 1187 O O . SER B 1 11 ? 4.699 -24.125 -5.723 1 85.38 11 SER B O 1
ATOM 1189 N N . ILE B 1 12 ? 6.59 -25.422 -5.777 1 93.75 12 ILE B N 1
ATOM 1190 C CA . ILE B 1 12 ? 7.422 -24.344 -6.297 1 93.75 12 ILE B CA 1
ATOM 1191 C C . ILE B 1 12 ? 6.828 -23.828 -7.602 1 93.75 12 ILE B C 1
ATOM 1193 O O . ILE B 1 12 ? 6.766 -22.609 -7.816 1 93.75 12 ILE B O 1
ATOM 1197 N N . ALA B 1 13 ? 6.305 -24.719 -8.359 1 95.38 13 ALA B N 1
ATOM 1198 C CA . ALA B 1 13 ? 5.719 -24.344 -9.648 1 95.38 13 ALA B CA 1
ATOM 1199 C C . ALA B 1 13 ? 4.5 -23.438 -9.453 1 95.38 13 ALA B C 1
ATOM 1201 O O . ALA B 1 13 ? 4.391 -22.391 -10.086 1 95.38 13 ALA B O 1
ATOM 1202 N N . SER B 1 14 ? 3.607 -23.906 -8.586 1 94.81 14 SER B N 1
ATOM 1203 C CA . SER B 1 14 ? 2.383 -23.141 -8.359 1 94.81 14 SER B CA 1
ATOM 1204 C C . SER B 1 14 ? 2.689 -21.766 -7.777 1 94.81 14 SER B C 1
ATOM 1206 O O . SER B 1 14 ? 2.084 -20.766 -8.18 1 94.81 14 SER B O 1
ATOM 1208 N N . ARG B 1 15 ? 3.592 -21.703 -6.902 1 95.94 15 ARG B N 1
ATOM 1209 C CA . ARG B 1 15 ? 3.961 -20.453 -6.266 1 95.94 15 ARG B CA 1
ATOM 1210 C C . ARG B 1 15 ? 4.66 -19.516 -7.258 1 95.94 15 ARG B C 1
ATOM 1212 O O . ARG B 1 15 ? 4.41 -18.312 -7.27 1 95.94 15 ARG B O 1
ATOM 1219 N N . LEU B 1 16 ? 5.5 -20.078 -8.047 1 96.94 16 LEU B N 1
ATOM 1220 C CA . LEU B 1 16 ? 6.184 -19.281 -9.062 1 96.94 16 LEU B CA 1
ATOM 1221 C C . LEU B 1 16 ? 5.191 -18.734 -10.078 1 96.94 16 LEU B C 1
ATOM 1223 O O . LEU B 1 16 ? 5.281 -17.562 -10.469 1 96.94 16 LEU B O 1
ATOM 1227 N N . GLU B 1 17 ? 4.27 -19.562 -10.461 1 96.06 17 GLU B N 1
ATOM 1228 C CA . GLU B 1 17 ? 3.232 -19.109 -11.391 1 96.06 17 GLU B CA 1
ATOM 1229 C C . GLU B 1 17 ? 2.426 -17.953 -10.797 1 96.06 17 GLU B C 1
ATOM 1231 O O . GLU B 1 17 ? 2.092 -17 -11.5 1 96.06 17 GLU B O 1
ATOM 1236 N N . HIS B 1 18 ? 2.152 -18.078 -9.539 1 94.88 18 HIS B N 1
ATOM 1237 C CA . HIS B 1 18 ? 1.407 -17.016 -8.859 1 94.88 18 HIS B CA 1
ATOM 1238 C C . HIS B 1 18 ? 2.182 -15.703 -8.859 1 94.88 18 HIS B C 1
ATOM 1240 O O . HIS B 1 18 ? 1.606 -14.641 -9.102 1 94.88 18 HIS B O 1
ATOM 1246 N N . LEU B 1 19 ? 3.469 -15.727 -8.625 1 97.31 19 LEU B N 1
ATOM 1247 C CA . LEU B 1 19 ? 4.301 -14.531 -8.641 1 97.31 19 LEU B CA 1
ATOM 1248 C C . LEU B 1 19 ? 4.305 -13.891 -10.023 1 97.31 19 LEU B C 1
ATOM 1250 O O . LEU B 1 19 ? 4.129 -12.672 -10.156 1 97.31 19 LEU B O 1
ATOM 1254 N N . PHE B 1 20 ? 4.418 -14.688 -11.07 1 96.56 20 PHE B N 1
ATOM 1255 C CA . PHE B 1 20 ? 4.398 -14.172 -12.43 1 96.56 20 PHE B CA 1
ATOM 1256 C C . PHE B 1 20 ? 3.07 -13.484 -12.734 1 96.56 20 PHE B C 1
ATOM 1258 O O . PHE B 1 20 ? 3.035 -12.453 -13.406 1 96.56 20 PHE B O 1
ATOM 1265 N N . ALA B 1 21 ? 2.02 -14.047 -12.188 1 93.62 21 ALA B N 1
ATOM 1266 C CA . ALA B 1 21 ? 0.676 -13.555 -12.492 1 93.62 21 ALA B CA 1
ATOM 1267 C C . ALA B 1 21 ? 0.382 -12.258 -11.742 1 93.62 21 ALA B C 1
ATOM 1269 O O . ALA B 1 21 ? -0.402 -11.43 -12.203 1 93.62 21 ALA B O 1
ATOM 1270 N N . THR B 1 22 ? 1.043 -12.062 -10.594 1 93.25 22 THR B N 1
ATOM 1271 C CA . THR B 1 22 ? 0.578 -11.008 -9.695 1 93.25 22 THR B CA 1
ATOM 1272 C C . THR B 1 22 ? 1.616 -9.898 -9.578 1 93.25 22 THR B C 1
ATOM 1274 O O . THR B 1 22 ? 1.268 -8.734 -9.367 1 93.25 22 THR B O 1
ATOM 1277 N N . VAL B 1 23 ? 2.844 -10.234 -9.695 1 95.5 23 VAL B N 1
ATOM 1278 C CA . VAL B 1 23 ? 3.895 -9.258 -9.43 1 95.5 23 VAL B CA 1
ATOM 1279 C C . VAL B 1 23 ? 4.426 -8.695 -10.742 1 95.5 23 VAL B C 1
ATOM 1281 O O . VAL B 1 23 ? 5.402 -9.211 -11.297 1 95.5 23 VAL B O 1
ATOM 1284 N N . HIS B 1 24 ? 3.791 -7.684 -11.273 1 94 24 HIS B N 1
ATOM 1285 C CA . HIS B 1 24 ? 4.219 -6.934 -12.453 1 94 24 HIS B CA 1
ATOM 1286 C C . HIS B 1 24 ? 3.643 -5.523 -12.445 1 94 24 HIS B C 1
ATOM 1288 O O . HIS B 1 24 ? 2.662 -5.25 -11.75 1 94 24 HIS B O 1
ATOM 1294 N N . PRO B 1 25 ? 4.281 -4.613 -13.117 1 90.19 25 PRO B N 1
ATOM 1295 C CA . PRO B 1 25 ? 3.734 -3.256 -13.188 1 90.19 25 PRO B CA 1
ATOM 1296 C C . PRO B 1 25 ? 2.291 -3.225 -13.688 1 90.19 25 PRO B C 1
ATOM 1298 O O . PRO B 1 25 ? 1.886 -4.094 -14.469 1 90.19 25 PRO B O 1
ATOM 1301 N N . ALA B 1 26 ? 1.559 -2.205 -13.188 1 82.69 26 ALA B N 1
ATOM 1302 C CA . ALA B 1 26 ? 0.131 -2.094 -13.469 1 82.69 26 ALA B CA 1
ATOM 1303 C C . ALA B 1 26 ? -0.111 -1.825 -14.953 1 82.69 26 ALA B C 1
ATOM 1305 O O . ALA B 1 26 ? -1.167 -2.17 -15.492 1 82.69 26 ALA B O 1
ATOM 1306 N N . ASP B 1 27 ? 0.83 -1.229 -15.539 1 88.38 27 ASP B N 1
ATOM 1307 C CA . ASP B 1 27 ? 0.635 -0.764 -16.906 1 88.38 27 ASP B CA 1
ATOM 1308 C C . ASP B 1 27 ? 0.993 -1.855 -17.922 1 88.38 27 ASP B C 1
ATOM 1310 O O . ASP B 1 27 ? 1.021 -1.609 -19.125 1 88.38 27 ASP B O 1
ATOM 1314 N N . ARG B 1 28 ? 1.228 -3.057 -17.359 1 90.69 28 ARG B N 1
ATOM 1315 C CA . ARG B 1 28 ? 1.576 -4.141 -18.266 1 90.69 28 ARG B CA 1
ATOM 1316 C C . ARG B 1 28 ? 1.089 -5.484 -17.734 1 90.69 28 ARG B C 1
ATOM 1318 O O . ARG B 1 28 ? 0.55 -5.559 -16.625 1 90.69 28 ARG B O 1
ATOM 1325 N N . GLY B 1 29 ? 1.238 -6.512 -18.609 1 91.69 29 GLY B N 1
ATOM 1326 C CA . GLY B 1 29 ? 0.94 -7.883 -18.219 1 91.69 29 GLY B CA 1
ATOM 1327 C C . GLY B 1 29 ? 2.113 -8.586 -17.562 1 91.69 29 GLY B C 1
ATOM 1328 O O . GLY B 1 29 ? 3.137 -7.961 -17.266 1 91.69 29 GLY B O 1
ATOM 1329 N N . PRO B 1 30 ? 2.008 -9.898 -17.312 1 95.56 30 PRO B N 1
ATOM 1330 C CA . PRO B 1 30 ? 3.047 -10.688 -16.656 1 95.56 30 PRO B CA 1
ATOM 1331 C C . PRO B 1 30 ? 4.371 -10.672 -17.406 1 95.56 30 PRO B C 1
ATOM 1333 O O . PRO B 1 30 ? 4.387 -10.539 -18.641 1 95.56 30 PRO B O 1
ATOM 1336 N N . TYR B 1 31 ? 5.469 -10.711 -16.641 1 97.44 31 TYR B N 1
ATOM 1337 C CA . TYR B 1 31 ? 6.797 -10.875 -17.234 1 97.44 31 TYR B CA 1
ATOM 1338 C C . TYR B 1 31 ? 6.895 -12.188 -18 1 97.44 31 TYR B C 1
ATOM 1340 O O . TYR B 1 31 ? 6.234 -13.164 -17.656 1 97.44 31 TYR B O 1
ATOM 1348 N N . THR B 1 32 ? 7.762 -12.094 -19.047 1 97.62 32 THR B N 1
ATOM 1349 C CA . THR B 1 32 ? 8.078 -13.344 -19.734 1 97.62 32 THR B CA 1
ATOM 1350 C C . THR B 1 32 ? 9.297 -14.016 -19.109 1 97.62 32 THR B C 1
ATOM 1352 O O . THR B 1 32 ? 10.055 -13.375 -18.375 1 97.62 32 THR B O 1
ATOM 1355 N N . ASN B 1 33 ? 9.453 -15.305 -19.375 1 98.19 33 ASN B N 1
ATOM 1356 C CA . ASN B 1 33 ? 10.602 -16.047 -18.844 1 98.19 33 ASN B CA 1
ATOM 1357 C C . ASN B 1 33 ? 11.922 -15.406 -19.266 1 98.19 33 ASN B C 1
ATOM 1359 O O . ASN B 1 33 ? 12.812 -15.211 -18.438 1 98.19 33 ASN B O 1
ATOM 1363 N N . PRO B 1 34 ? 12.078 -15.023 -20.562 1 98.44 34 PRO B N 1
ATOM 1364 C CA . PRO B 1 34 ? 13.344 -14.391 -20.953 1 98.44 34 PRO B CA 1
ATOM 1365 C C . PRO B 1 34 ? 13.594 -13.07 -20.234 1 98.44 34 PRO B C 1
ATOM 1367 O O . PRO B 1 34 ? 14.727 -12.781 -19.844 1 98.44 34 PRO B O 1
ATOM 1370 N N . GLU B 1 35 ? 12.555 -12.227 -20 1 98.31 35 GLU B N 1
ATOM 1371 C CA . GLU B 1 35 ? 12.703 -10.953 -19.297 1 98.31 35 GLU B CA 1
ATOM 1372 C C . GLU B 1 35 ? 13.219 -11.164 -17.875 1 98.31 35 GLU B C 1
ATOM 1374 O O . GLU B 1 35 ? 14.148 -10.484 -17.438 1 98.31 35 GLU B O 1
ATOM 1379 N N . VAL B 1 36 ? 12.586 -12.086 -17.203 1 98.5 36 VAL B N 1
ATOM 1380 C CA . VAL B 1 36 ? 12.938 -12.344 -15.82 1 98.5 36 VAL B CA 1
ATOM 1381 C C . VAL B 1 36 ? 14.352 -12.914 -15.742 1 98.5 36 VAL B C 1
ATOM 1383 O O . VAL B 1 36 ? 15.164 -12.469 -14.922 1 98.5 36 VAL B O 1
ATOM 1386 N N . ALA B 1 37 ? 14.664 -13.906 -16.578 1 98.56 37 ALA B N 1
ATOM 1387 C CA . ALA B 1 37 ? 15.992 -14.508 -16.594 1 98.56 37 ALA B CA 1
ATOM 1388 C C . ALA B 1 37 ? 17.062 -13.445 -16.844 1 98.56 37 ALA B C 1
ATOM 1390 O O . ALA B 1 37 ? 18.094 -13.414 -16.156 1 98.56 37 ALA B O 1
ATOM 1391 N N . GLN B 1 38 ? 16.797 -12.602 -17.812 1 98.5 38 GLN B N 1
ATOM 1392 C CA . GLN B 1 38 ? 17.75 -11.547 -18.156 1 98.5 38 GLN B CA 1
ATOM 1393 C C . GLN B 1 38 ? 17.969 -10.594 -16.984 1 98.5 38 GLN B C 1
ATOM 1395 O O . GLN B 1 38 ? 19.109 -10.25 -16.656 1 98.5 38 GLN B O 1
ATOM 1400 N N . ALA B 1 39 ? 16.906 -10.164 -16.406 1 98.06 39 ALA B N 1
ATOM 1401 C CA . ALA B 1 39 ? 17 -9.227 -15.297 1 98.06 39 ALA B CA 1
ATOM 1402 C C . ALA B 1 39 ? 17.781 -9.82 -14.133 1 98.06 39 ALA B C 1
ATOM 1404 O O . ALA B 1 39 ? 18.609 -9.148 -13.523 1 98.06 39 ALA B O 1
ATOM 1405 N N . ILE B 1 40 ? 17.484 -11.078 -13.828 1 98.38 40 ILE B N 1
ATOM 1406 C CA . ILE B 1 40 ? 18.156 -11.766 -12.734 1 98.38 40 ILE B CA 1
ATOM 1407 C C . ILE B 1 40 ? 19.656 -11.859 -13.016 1 98.38 40 ILE B C 1
ATOM 1409 O O . ILE B 1 40 ? 20.484 -11.547 -12.156 1 98.38 40 ILE B O 1
ATOM 1413 N N . ASN B 1 41 ? 20 -12.297 -14.203 1 98.38 41 ASN B N 1
ATOM 1414 C CA . ASN B 1 41 ? 21.406 -12.461 -14.578 1 98.38 41 ASN B CA 1
ATOM 1415 C C . ASN B 1 41 ? 22.141 -11.117 -14.57 1 98.38 41 ASN B C 1
ATOM 1417 O O . ASN B 1 41 ? 23.281 -11.047 -14.141 1 98.38 41 ASN B O 1
ATOM 1421 N N . GLU B 1 42 ? 21.5 -10.047 -15.055 1 98.19 42 GLU B N 1
ATOM 1422 C CA . GLU B 1 42 ? 22.094 -8.711 -15.07 1 98.19 42 GLU B CA 1
ATOM 1423 C C . GLU B 1 42 ? 22.391 -8.227 -13.648 1 98.19 42 GLU B C 1
ATOM 1425 O O . GLU B 1 42 ? 23.453 -7.676 -13.383 1 98.19 42 GLU B O 1
ATOM 1430 N N . THR B 1 43 ? 21.484 -8.438 -12.781 1 96.75 43 THR B N 1
ATOM 1431 C CA . THR B 1 43 ? 21.656 -8.016 -11.398 1 96.75 43 THR B CA 1
ATOM 1432 C C . THR B 1 43 ? 22.781 -8.789 -10.734 1 96.75 43 THR B C 1
ATOM 1434 O O . THR B 1 43 ? 23.562 -8.211 -9.969 1 96.75 43 THR B O 1
ATOM 1437 N N . ALA B 1 44 ? 22.844 -10.047 -11.039 1 95.88 44 ALA B N 1
ATOM 1438 C CA . ALA B 1 44 ? 23.859 -10.906 -10.43 1 95.88 44 ALA B CA 1
ATOM 1439 C C . ALA B 1 44 ? 25.234 -10.672 -11.062 1 95.88 44 ALA B C 1
ATOM 1441 O O . ALA B 1 44 ? 26.266 -10.984 -10.469 1 95.88 44 ALA B O 1
ATOM 1442 N N . GLY B 1 45 ? 25.266 -10.203 -12.25 1 96.88 45 GLY B N 1
ATOM 1443 C CA . GLY B 1 45 ? 26.516 -10 -12.984 1 96.88 45 GLY B CA 1
ATOM 1444 C C . GLY B 1 45 ? 27.062 -11.273 -13.602 1 96.88 45 GLY B C 1
ATOM 1445 O O . GLY B 1 45 ? 28.203 -11.305 -14.07 1 96.88 45 GLY B O 1
ATOM 1446 N N . HIS B 1 46 ? 26.359 -12.336 -13.508 1 96.75 46 HIS B N 1
ATOM 1447 C CA . HIS B 1 46 ? 26.688 -13.617 -14.117 1 96.75 46 HIS B CA 1
ATOM 1448 C C . HIS B 1 46 ? 25.438 -14.43 -14.414 1 96.75 46 HIS B C 1
ATOM 1450 O O . HIS B 1 46 ? 24.328 -14.023 -14.062 1 96.75 46 HIS B O 1
ATOM 1456 N N . GLN B 1 47 ? 25.641 -15.516 -15.086 1 96.56 47 GLN B N 1
ATOM 1457 C CA . GLN B 1 47 ? 24.516 -16.344 -15.461 1 96.56 47 GLN B CA 1
ATOM 1458 C C . GLN B 1 47 ? 24.047 -17.203 -14.289 1 96.56 47 GLN B C 1
ATOM 1460 O O . GLN B 1 47 ? 24.688 -18.188 -13.938 1 96.56 47 GLN B O 1
ATOM 1465 N N . VAL B 1 48 ? 22.906 -16.953 -13.742 1 97.25 48 VAL B N 1
ATOM 1466 C CA . VAL B 1 48 ? 22.312 -17.672 -12.625 1 97.25 48 VAL B CA 1
ATOM 1467 C C . VAL B 1 48 ? 21.328 -18.719 -13.141 1 97.25 48 VAL B C 1
ATOM 1469 O O . VAL B 1 48 ? 21.344 -19.859 -12.688 1 97.25 48 VAL B O 1
ATOM 1472 N N . LEU B 1 49 ? 20.531 -18.219 -14.094 1 97.56 49 LEU B N 1
ATOM 1473 C CA . LEU B 1 49 ? 19.547 -19.141 -14.672 1 97.56 49 LEU B CA 1
ATOM 1474 C C . LEU B 1 49 ? 19.094 -18.656 -16.047 1 97.56 49 LEU B C 1
ATOM 1476 O O . LEU B 1 49 ? 19.266 -17.469 -16.375 1 97.56 49 LEU B O 1
ATOM 1480 N N . GLY B 1 50 ? 18.594 -19.594 -16.875 1 97.56 50 GLY B N 1
ATOM 1481 C CA . GLY B 1 50 ? 18.109 -19.25 -18.203 1 97.56 50 GLY B CA 1
ATOM 1482 C C . GLY B 1 50 ? 16.594 -19.266 -18.297 1 97.56 50 GLY B C 1
ATOM 1483 O O . GLY B 1 50 ? 15.906 -19.672 -17.359 1 97.56 50 GLY B O 1
ATOM 1484 N N . ALA B 1 51 ? 16.094 -18.75 -19.469 1 98.25 51 ALA B N 1
ATOM 1485 C CA . ALA B 1 51 ? 14.664 -18.688 -19.719 1 98.25 51 ALA B CA 1
ATOM 1486 C C . ALA B 1 51 ? 14.055 -20.078 -19.734 1 98.25 51 ALA B C 1
ATOM 1488 O O . ALA B 1 51 ? 12.945 -20.297 -19.234 1 98.25 51 ALA B O 1
ATOM 1489 N N . THR B 1 52 ? 14.727 -21.016 -20.281 1 98.06 52 THR B N 1
ATOM 1490 C CA . THR B 1 52 ? 14.234 -22.375 -20.375 1 98.06 52 THR B CA 1
ATOM 1491 C C . THR B 1 52 ? 14.125 -23.016 -18.984 1 98.06 52 THR B C 1
ATOM 1493 O O . THR B 1 52 ? 13.156 -23.734 -18.703 1 98.06 52 THR B O 1
ATOM 1496 N N . TYR B 1 53 ? 15.109 -22.766 -18.188 1 97.25 53 TYR B N 1
ATOM 1497 C CA . TYR B 1 53 ? 15.086 -23.266 -16.812 1 97.25 53 TYR B CA 1
ATOM 1498 C C . TYR B 1 53 ? 13.875 -22.719 -16.062 1 97.25 53 TYR B C 1
ATOM 1500 O O . TYR B 1 53 ? 13.164 -23.469 -15.391 1 97.25 53 TYR B O 1
ATOM 1508 N N . LEU B 1 54 ? 13.648 -21.438 -16.219 1 97.75 54 LEU B N 1
ATOM 1509 C CA . LEU B 1 54 ? 12.508 -20.797 -15.562 1 97.75 54 LEU B CA 1
ATOM 1510 C C . LEU B 1 54 ? 11.195 -21.391 -16.047 1 97.75 54 LEU B C 1
ATOM 1512 O O . LEU B 1 54 ? 10.281 -21.625 -15.258 1 97.75 54 LEU B O 1
ATOM 1516 N N . TRP B 1 55 ? 11.133 -21.625 -17.297 1 97.81 55 TRP B N 1
ATOM 1517 C CA . TRP B 1 55 ? 9.961 -22.266 -17.875 1 97.81 55 TRP B CA 1
ATOM 1518 C C . TRP B 1 55 ? 9.727 -23.641 -17.281 1 97.81 55 TRP B C 1
ATOM 1520 O O . TRP B 1 55 ? 8.609 -23.984 -16.891 1 97.81 55 TRP B O 1
ATOM 1530 N N . GLN B 1 56 ? 10.797 -24.422 -17.172 1 97.44 56 GLN B N 1
ATOM 1531 C CA . GLN B 1 56 ? 10.695 -25.766 -16.625 1 97.44 56 GLN B CA 1
ATOM 1532 C C . GLN B 1 56 ? 10.203 -25.734 -15.172 1 97.44 56 GLN B C 1
ATOM 1534 O O . GLN B 1 56 ? 9.406 -26.578 -14.758 1 97.44 56 GLN B O 1
ATOM 1539 N N . LEU B 1 57 ? 10.648 -24.734 -14.445 1 96.94 57 LEU B N 1
ATOM 1540 C CA . LEU B 1 57 ? 10.219 -24.594 -13.055 1 96.94 57 LEU B CA 1
ATOM 1541 C C . LEU B 1 57 ? 8.727 -24.297 -12.984 1 96.94 57 LEU B C 1
ATOM 1543 O O . LEU B 1 57 ? 7.996 -24.922 -12.203 1 96.94 57 LEU B O 1
ATOM 1547 N N . ARG B 1 58 ? 8.297 -23.422 -13.852 1 96.69 58 ARG B N 1
ATOM 1548 C CA . ARG B 1 58 ? 6.906 -22.984 -13.852 1 96.69 58 ARG B CA 1
ATOM 1549 C C . ARG B 1 58 ? 5.98 -24.125 -14.273 1 96.69 58 ARG B C 1
ATOM 1551 O O . ARG B 1 58 ? 4.848 -24.219 -13.797 1 96.69 58 ARG B O 1
ATOM 1558 N N . LYS B 1 59 ? 6.48 -24.953 -15.086 1 95.75 59 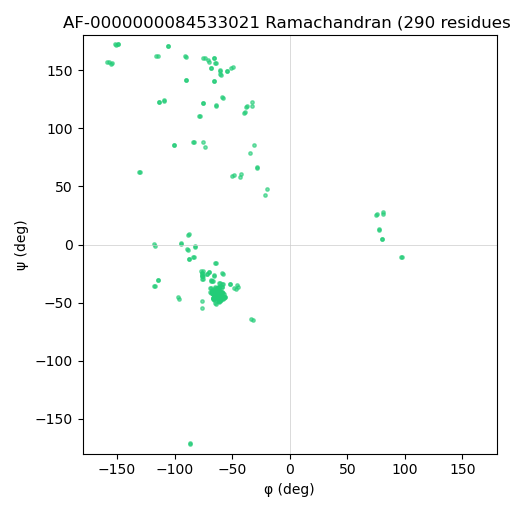LYS B N 1
ATOM 1559 C CA . LYS B 1 59 ? 5.676 -26.062 -15.602 1 95.75 59 LYS B CA 1
ATOM 1560 C C . LYS B 1 59 ? 5.777 -27.281 -14.688 1 95.75 59 LYS B C 1
ATOM 1562 O O . LYS B 1 59 ? 5.105 -28.281 -14.906 1 95.75 59 LYS B O 1
ATOM 1567 N N . GLY B 1 60 ? 6.609 -27.188 -13.672 1 95 60 GLY B N 1
ATOM 1568 C CA . GLY B 1 60 ? 6.766 -28.281 -12.734 1 95 60 GLY B CA 1
ATOM 1569 C C . GLY B 1 60 ? 7.633 -29.406 -13.273 1 95 60 GLY B C 1
ATOM 1570 O O . GLY B 1 60 ? 7.641 -30.516 -12.719 1 95 60 GLY B O 1
ATOM 1571 N N . LYS B 1 61 ? 8.328 -29.172 -14.352 1 94.56 61 LYS B N 1
ATOM 1572 C CA . LYS B 1 61 ? 9.227 -30.172 -14.93 1 94.56 61 LYS B CA 1
ATOM 1573 C C . LYS B 1 61 ? 10.508 -30.297 -14.117 1 94.56 61 LYS B C 1
ATOM 1575 O O . LYS B 1 61 ? 11.148 -31.344 -14.117 1 94.56 61 LYS B O 1
ATOM 1580 N N . ARG B 1 62 ? 10.906 -29.219 -13.492 1 91.94 62 ARG B N 1
ATOM 1581 C CA . ARG B 1 62 ? 11.977 -29.219 -12.492 1 91.94 62 ARG B CA 1
ATOM 1582 C C . ARG B 1 62 ? 11.43 -28.875 -11.109 1 91.94 62 ARG B C 1
ATOM 1584 O O . ARG B 1 62 ? 10.805 -27.828 -10.922 1 91.94 62 ARG B O 1
ATOM 1591 N N . THR B 1 63 ? 11.648 -29.75 -10.211 1 91.12 63 THR B N 1
ATOM 1592 C CA . THR B 1 63 ? 10.992 -29.578 -8.914 1 91.12 63 THR B CA 1
ATOM 1593 C C . THR B 1 63 ? 12.023 -29.391 -7.805 1 91.12 63 THR B C 1
ATOM 1595 O O . THR B 1 63 ? 11.656 -29.203 -6.641 1 91.12 63 THR B O 1
ATOM 1598 N N . ASP B 1 64 ? 13.336 -29.438 -8.141 1 92.12 64 ASP B N 1
ATOM 1599 C CA . ASP B 1 64 ? 14.359 -29.375 -7.098 1 92.12 64 ASP B CA 1
ATOM 1600 C C . ASP B 1 64 ? 15.414 -28.312 -7.43 1 92.12 64 ASP B C 1
ATOM 1602 O O . ASP B 1 64 ? 16.578 -28.656 -7.648 1 92.12 64 ASP B O 1
ATOM 1606 N N . PRO B 1 65 ? 14.953 -27.094 -7.508 1 94.19 65 PRO B N 1
ATOM 1607 C CA . PRO B 1 65 ? 15.922 -26.016 -7.758 1 94.19 65 PRO B CA 1
ATOM 1608 C C . PRO B 1 65 ? 16.828 -25.766 -6.559 1 94.19 65 PRO B C 1
ATOM 1610 O O . PRO B 1 65 ? 16.5 -26.141 -5.434 1 94.19 65 PRO B O 1
ATOM 1613 N N . THR B 1 66 ? 17.969 -25.188 -6.855 1 94.38 66 THR B N 1
ATOM 1614 C CA . THR B 1 66 ? 18.875 -24.859 -5.77 1 94.38 66 THR B CA 1
ATOM 1615 C C . THR B 1 66 ? 18.375 -23.656 -4.977 1 94.38 66 THR B C 1
ATOM 1617 O O . THR B 1 66 ? 17.578 -22.859 -5.48 1 94.38 66 THR B O 1
ATOM 1620 N N . HIS B 1 67 ? 18.891 -23.531 -3.758 1 94.69 67 HIS B N 1
ATOM 1621 C CA . HIS B 1 67 ? 18.531 -22.406 -2.908 1 94.69 67 HIS B CA 1
ATOM 1622 C C . HIS B 1 67 ? 18.938 -21.094 -3.545 1 94.69 67 HIS B C 1
ATOM 1624 O O . HIS B 1 67 ? 18.188 -20.109 -3.508 1 94.69 67 HIS B O 1
ATOM 1630 N N . SER B 1 68 ? 20.094 -21.062 -4.105 1 96 68 SER B N 1
ATOM 1631 C CA . SER B 1 68 ? 20.609 -19.828 -4.703 1 96 68 SER B CA 1
ATOM 1632 C C . SER B 1 68 ? 19.719 -19.359 -5.852 1 96 68 SER B C 1
ATOM 1634 O O . SER B 1 68 ? 19.438 -18.172 -5.992 1 96 68 SER B O 1
ATOM 1636 N N . ARG B 1 69 ? 19.25 -20.234 -6.699 1 97.25 69 ARG B N 1
ATOM 1637 C CA . ARG B 1 69 ? 18.375 -19.891 -7.816 1 97.25 69 ARG B CA 1
ATOM 1638 C C . ARG B 1 69 ? 17.016 -19.406 -7.32 1 97.25 69 ARG B C 1
ATOM 1640 O O . ARG B 1 69 ? 16.484 -18.422 -7.824 1 97.25 69 ARG B O 1
ATOM 1647 N N . LEU B 1 70 ? 16.531 -20.047 -6.277 1 96.81 70 LEU B N 1
ATOM 1648 C CA . LEU B 1 70 ? 15.25 -19.625 -5.715 1 96.81 70 LEU B CA 1
ATOM 1649 C C . LEU B 1 70 ? 15.367 -18.266 -5.051 1 96.81 70 LEU B C 1
ATOM 1651 O O . LEU B 1 70 ? 14.445 -17.438 -5.137 1 96.81 70 LEU B O 1
ATOM 1655 N N . THR B 1 71 ? 16.484 -18.062 -4.422 1 97.69 71 THR B N 1
ATOM 1656 C CA . THR B 1 71 ? 16.719 -16.766 -3.801 1 97.69 71 THR B CA 1
ATOM 1657 C C . THR B 1 71 ? 16.797 -15.672 -4.855 1 97.69 71 THR B C 1
ATOM 1659 O O . THR B 1 71 ? 16.219 -14.594 -4.672 1 97.69 71 THR B O 1
ATOM 1662 N N . ALA B 1 72 ? 17.422 -15.945 -5.949 1 97.88 72 ALA B N 1
ATOM 1663 C CA . ALA B 1 72 ? 17.516 -14.977 -7.035 1 97.88 72 ALA B CA 1
ATOM 1664 C C . ALA B 1 72 ? 16.125 -14.648 -7.602 1 97.88 72 ALA B C 1
ATOM 1666 O O . ALA B 1 72 ? 15.82 -13.492 -7.875 1 97.88 72 ALA B O 1
ATOM 1667 N N . ILE B 1 73 ? 15.297 -15.68 -7.727 1 98.31 73 ILE B N 1
ATOM 1668 C CA . ILE B 1 73 ? 13.945 -15.508 -8.242 1 98.31 73 ILE B CA 1
ATOM 1669 C C . ILE B 1 73 ? 13.117 -14.688 -7.25 1 98.31 73 ILE B C 1
ATOM 1671 O O . ILE B 1 73 ? 12.422 -13.75 -7.641 1 98.31 73 ILE B O 1
ATOM 1675 N N . ALA B 1 74 ? 13.234 -15.055 -6 1 98.06 74 ALA B N 1
ATOM 1676 C CA . ALA B 1 74 ? 12.516 -14.328 -4.953 1 98.06 74 ALA B CA 1
ATOM 1677 C C . ALA B 1 74 ? 12.906 -12.852 -4.938 1 98.06 74 ALA B C 1
ATOM 1679 O O . ALA B 1 74 ? 12.039 -11.977 -4.844 1 98.06 74 ALA B O 1
ATOM 1680 N N . ASP B 1 75 ? 14.164 -12.562 -5.109 1 97.44 75 ASP B N 1
ATOM 1681 C CA . ASP B 1 75 ? 14.68 -11.195 -5.121 1 97.44 75 ASP B CA 1
ATOM 1682 C C . ASP B 1 75 ? 14.109 -10.406 -6.297 1 97.44 75 ASP B C 1
ATOM 1684 O O . ASP B 1 75 ? 13.758 -9.234 -6.148 1 97.44 75 ASP B O 1
ATOM 1688 N N . PHE B 1 76 ? 14.031 -11.008 -7.402 1 97.94 76 PHE B N 1
ATOM 1689 C CA . PHE B 1 76 ? 13.461 -10.344 -8.57 1 97.94 76 PHE B CA 1
ATOM 1690 C C . PHE B 1 76 ? 12.031 -9.898 -8.297 1 97.94 76 PHE B C 1
ATOM 1692 O O . PHE B 1 76 ? 11.648 -8.773 -8.625 1 97.94 76 PHE B O 1
ATOM 1699 N N . PHE B 1 77 ? 11.266 -10.82 -7.715 1 97.75 77 PHE B N 1
ATOM 1700 C CA . PHE B 1 77 ? 9.852 -10.547 -7.496 1 97.75 77 PHE B CA 1
ATOM 1701 C C . PHE B 1 77 ? 9.641 -9.766 -6.211 1 97.75 77 PHE B C 1
ATOM 1703 O O . PHE B 1 77 ? 8.516 -9.367 -5.895 1 97.75 77 PHE B O 1
ATOM 1710 N N . GLY B 1 78 ? 10.727 -9.664 -5.406 1 96.69 78 GLY B N 1
ATOM 1711 C CA . GLY B 1 78 ? 10.656 -8.852 -4.199 1 96.69 78 GLY B CA 1
ATOM 1712 C C . GLY B 1 78 ? 10 -9.562 -3.035 1 96.69 78 GLY B C 1
ATOM 1713 O O . GLY B 1 78 ? 9.32 -8.938 -2.219 1 96.69 78 GLY B O 1
ATOM 1714 N N . VAL B 1 79 ? 10.016 -10.789 -2.943 1 97.06 79 VAL B N 1
ATOM 1715 C CA . VAL B 1 79 ? 9.453 -11.562 -1.839 1 97.06 79 VAL B CA 1
ATOM 1716 C C . VAL B 1 79 ? 10.57 -12.281 -1.091 1 97.06 79 VAL B C 1
ATOM 1718 O O . VAL B 1 79 ? 11.695 -12.383 -1.588 1 97.06 79 VAL B O 1
ATOM 1721 N N . SER B 1 80 ? 10.289 -12.711 0.102 1 96.56 80 SER B N 1
ATOM 1722 C CA . SER B 1 80 ? 11.234 -13.539 0.849 1 96.56 80 SER B CA 1
ATOM 1723 C C . SER B 1 80 ? 11.43 -14.898 0.177 1 96.56 80 SER B C 1
ATOM 1725 O O . SER B 1 80 ? 10.477 -15.5 -0.302 1 96.56 80 SER B O 1
ATOM 1727 N N . PRO B 1 81 ? 12.656 -15.43 0.154 1 96.19 81 PRO B N 1
ATOM 1728 C CA . PRO B 1 81 ? 12.859 -16.781 -0.368 1 96.19 81 PRO B CA 1
ATOM 1729 C C . PRO B 1 81 ? 12.039 -17.828 0.383 1 96.19 81 PRO B C 1
ATOM 1731 O O . PRO B 1 81 ? 11.711 -18.875 -0.177 1 96.19 81 PRO B O 1
ATOM 1734 N N . LEU B 1 82 ? 11.711 -17.547 1.599 1 96.12 82 LEU B N 1
ATOM 1735 C CA . LEU B 1 82 ? 10.93 -18.469 2.414 1 96.12 82 LEU B CA 1
ATOM 1736 C C . LEU B 1 82 ? 9.539 -18.672 1.824 1 96.12 82 LEU B C 1
ATOM 1738 O O . LEU B 1 82 ? 8.844 -19.625 2.189 1 96.12 82 LEU B O 1
ATOM 1742 N N . TYR B 1 83 ? 9.117 -17.828 0.941 1 97.19 83 TYR B N 1
ATOM 1743 C CA . TYR B 1 83 ? 7.867 -17.938 0.207 1 97.19 83 TYR B CA 1
ATOM 1744 C C . TYR B 1 83 ? 7.746 -19.312 -0.445 1 97.19 83 TYR B C 1
ATOM 1746 O O . TYR B 1 83 ? 6.652 -19.875 -0.525 1 97.19 83 TYR B O 1
ATOM 1754 N N . PHE B 1 84 ? 8.898 -19.859 -0.868 1 95.94 84 PHE B N 1
ATOM 1755 C CA . PHE B 1 84 ? 8.875 -21.109 -1.603 1 95.94 84 PHE B CA 1
ATOM 1756 C C . PHE B 1 84 ? 8.922 -22.297 -0.646 1 95.94 84 PHE B C 1
ATOM 1758 O O . PHE B 1 84 ? 8.609 -23.422 -1.031 1 95.94 84 PHE B O 1
ATOM 1765 N N . TYR B 1 85 ? 9.227 -22.062 0.61 1 92.06 85 TYR B N 1
ATOM 1766 C CA . TYR B 1 85 ? 9.508 -23.172 1.5 1 92.06 85 TYR B CA 1
ATOM 1767 C C . TYR B 1 85 ? 8.492 -23.25 2.633 1 92.06 85 TYR B C 1
ATOM 1769 O O . TYR B 1 85 ? 8.188 -24.328 3.131 1 92.06 85 TYR B O 1
ATOM 1777 N N . GLU B 1 86 ? 8.086 -22.094 3.062 1 94.06 86 GLU B N 1
ATOM 1778 C CA . GLU B 1 86 ? 7.262 -22.031 4.266 1 94.06 86 GLU B CA 1
ATOM 1779 C C . GLU B 1 86 ? 5.82 -21.656 3.932 1 94.06 86 GLU B C 1
ATOM 1781 O O . GLU B 1 86 ? 5.559 -20.562 3.422 1 94.06 86 GLU B O 1
ATOM 1786 N N . GLU B 1 87 ? 4.938 -22.484 4.332 1 93.69 87 GLU B N 1
ATOM 1787 C CA . GLU B 1 87 ? 3.525 -22.297 4.016 1 93.69 87 GLU B CA 1
ATOM 1788 C C . GLU B 1 87 ? 2.98 -21.016 4.645 1 93.69 87 GLU B C 1
ATOM 1790 O O . GLU B 1 87 ? 2.232 -20.266 4.004 1 93.69 87 GLU B O 1
ATOM 1795 N N . GLU B 1 88 ? 3.293 -20.781 5.855 1 93.94 88 GLU B N 1
ATOM 1796 C CA . GLU B 1 88 ? 2.789 -19.594 6.535 1 93.94 88 GLU B CA 1
ATOM 1797 C C . GLU B 1 88 ? 3.295 -18.328 5.867 1 93.94 88 GLU B C 1
ATOM 1799 O O . GLU B 1 88 ? 2.541 -17.359 5.699 1 93.94 88 GLU B O 1
ATOM 1804 N N . THR B 1 89 ? 4.57 -18.344 5.52 1 94.44 89 THR B N 1
ATOM 1805 C CA . THR B 1 89 ? 5.141 -17.203 4.809 1 94.44 89 THR B CA 1
ATOM 1806 C C . THR B 1 89 ? 4.457 -17 3.4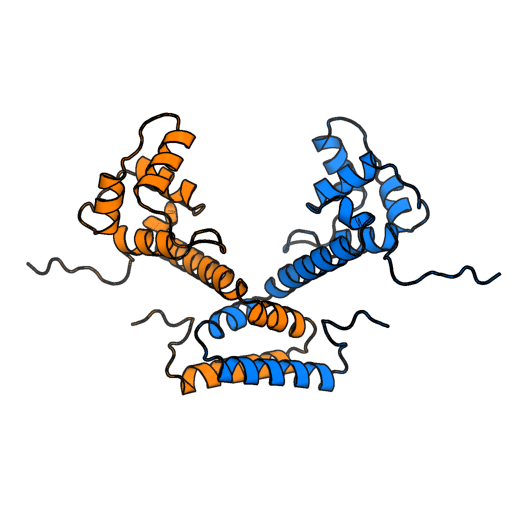59 1 94.44 89 THR B C 1
ATOM 1808 O O . THR B 1 89 ? 4.16 -15.883 3.061 1 94.44 89 THR B O 1
ATOM 1811 N N . ALA B 1 90 ? 4.219 -18.078 2.777 1 94.62 90 ALA B N 1
ATOM 1812 C CA . ALA B 1 90 ? 3.547 -18.016 1.481 1 94.62 90 ALA B CA 1
ATOM 1813 C C . ALA B 1 90 ? 2.154 -17.406 1.611 1 94.62 90 ALA B C 1
ATOM 1815 O O . ALA B 1 90 ? 1.767 -16.562 0.813 1 94.62 90 ALA B O 1
ATOM 1816 N N . LYS B 1 91 ? 1.438 -17.859 2.621 1 92.44 91 LYS B N 1
ATOM 1817 C CA . LYS B 1 91 ? 0.083 -17.375 2.85 1 92.44 91 LYS B CA 1
ATOM 1818 C C . LYS B 1 91 ? 0.082 -15.867 3.131 1 92.44 91 LYS B C 1
ATOM 1820 O O . LYS B 1 91 ? -0.733 -15.125 2.576 1 92.44 91 LYS B O 1
ATOM 1825 N N . ARG B 1 92 ? 0.926 -15.484 3.965 1 92.88 92 ARG B N 1
ATOM 1826 C CA . ARG B 1 92 ? 1.029 -14.062 4.297 1 92.88 92 ARG B CA 1
ATOM 1827 C C . ARG B 1 92 ? 1.399 -13.242 3.066 1 92.88 92 ARG B C 1
ATOM 1829 O O . ARG B 1 92 ? 0.811 -12.188 2.818 1 92.88 92 ARG B O 1
ATOM 1836 N N . THR B 1 93 ? 2.363 -13.688 2.334 1 95.38 93 THR B N 1
ATOM 1837 C CA . THR B 1 93 ? 2.789 -13.008 1.113 1 95.38 93 THR B CA 1
ATOM 1838 C C . THR B 1 93 ? 1.641 -12.93 0.111 1 95.38 93 THR B C 1
ATOM 1840 O O . THR B 1 93 ? 1.397 -11.875 -0.479 1 95.38 93 THR B O 1
ATOM 1843 N N . ASP B 1 94 ? 0.965 -13.992 -0.033 1 92.81 94 ASP B N 1
ATOM 1844 C CA . ASP B 1 94 ? -0.151 -14.031 -0.974 1 92.81 94 ASP B CA 1
ATOM 1845 C C . ASP B 1 94 ? -1.237 -13.031 -0.579 1 92.81 94 ASP B C 1
ATOM 1847 O O . ASP B 1 94 ? -1.831 -12.383 -1.439 1 92.81 94 ASP B O 1
ATOM 1851 N N . GLU B 1 95 ? -1.516 -12.977 0.668 1 90.75 95 GLU B N 1
ATOM 1852 C CA . GLU B 1 95 ? -2.496 -12.008 1.148 1 90.75 95 GLU B CA 1
ATOM 1853 C C . GLU B 1 95 ? -2.062 -10.578 0.833 1 90.75 95 GLU B C 1
ATOM 1855 O O . GLU B 1 95 ? -2.875 -9.758 0.406 1 90.75 95 GLU B O 1
ATOM 1860 N N . GLN B 1 96 ? -0.856 -10.336 1.046 1 91.94 96 GLN B N 1
ATOM 1861 C CA . GLN B 1 96 ? -0.321 -9.008 0.763 1 91.94 96 GLN B CA 1
ATOM 1862 C C . GLN B 1 96 ? -0.414 -8.688 -0.725 1 91.94 96 GLN B C 1
ATOM 1864 O O . GLN B 1 96 ? -0.784 -7.57 -1.101 1 91.94 96 GLN B O 1
ATOM 1869 N N . LEU B 1 97 ? -0.075 -9.594 -1.513 1 92.81 97 LEU B N 1
ATOM 1870 C CA . LEU B 1 97 ? -0.152 -9.414 -2.957 1 92.81 97 LEU B CA 1
ATOM 1871 C C . LEU B 1 97 ? -1.593 -9.188 -3.402 1 92.81 97 LEU B C 1
ATOM 1873 O O . LEU B 1 97 ? -1.854 -8.375 -4.289 1 92.81 97 LEU B O 1
ATOM 1877 N N . ARG B 1 98 ? -2.486 -9.938 -2.797 1 91.5 98 ARG B N 1
ATOM 1878 C CA . ARG B 1 98 ? -3.9 -9.781 -3.117 1 91.5 98 ARG B CA 1
ATOM 1879 C C . ARG B 1 98 ? -4.398 -8.391 -2.732 1 91.5 98 ARG B C 1
ATOM 1881 O O . ARG B 1 98 ? -5.137 -7.758 -3.49 1 91.5 98 ARG B O 1
ATOM 1888 N N . LEU B 1 99 ? -3.982 -7.957 -1.597 1 93.25 99 LEU B N 1
ATOM 1889 C CA . LEU B 1 99 ? -4.355 -6.625 -1.139 1 93.25 99 LEU B CA 1
ATOM 1890 C C . LEU B 1 99 ? -3.855 -5.559 -2.109 1 93.25 99 LEU B C 1
ATOM 1892 O O . LEU B 1 99 ? -4.617 -4.68 -2.518 1 93.25 99 LEU B O 1
ATOM 1896 N N . ALA B 1 100 ? -2.625 -5.711 -2.451 1 92.12 100 ALA B N 1
ATOM 1897 C CA . ALA B 1 100 ? -2.029 -4.758 -3.385 1 92.12 100 ALA B CA 1
ATOM 1898 C C . ALA B 1 100 ? -2.768 -4.762 -4.719 1 92.12 100 ALA B C 1
ATOM 1900 O O . ALA B 1 100 ? -2.996 -3.707 -5.312 1 92.12 100 ALA B O 1
ATOM 1901 N N . SER B 1 101 ? -3.096 -5.902 -5.188 1 91.31 101 SER B N 1
ATOM 1902 C CA . SER B 1 101 ? -3.822 -6.035 -6.445 1 91.31 101 SER B CA 1
ATOM 1903 C C . SER B 1 101 ? -5.207 -5.398 -6.355 1 91.31 101 SER B C 1
ATOM 1905 O O . SER B 1 101 ? -5.633 -4.695 -7.273 1 91.31 101 SER B O 1
ATOM 1907 N N . ALA B 1 102 ? -5.902 -5.617 -5.293 1 92.62 102 ALA B N 1
ATOM 1908 C CA 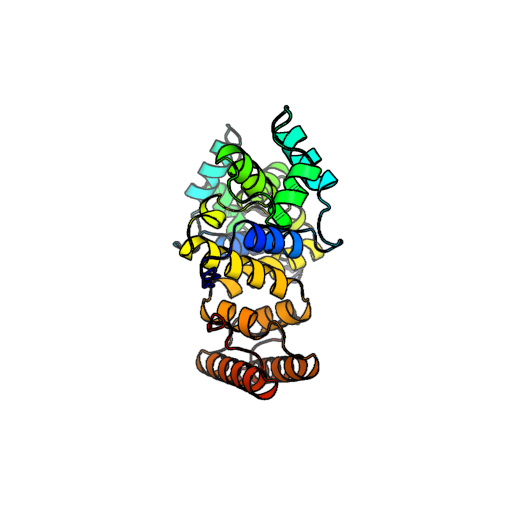. ALA B 1 102 ? -7.234 -5.051 -5.082 1 92.62 102 ALA B CA 1
ATOM 1909 C C . ALA B 1 102 ? -7.184 -3.525 -5.074 1 92.62 102 ALA B C 1
ATOM 1911 O O . ALA B 1 102 ? -8.07 -2.867 -5.629 1 92.62 102 ALA B O 1
ATOM 1912 N N . LEU B 1 103 ? -6.117 -3.025 -4.602 1 93 103 LEU B N 1
ATOM 1913 C CA . LEU B 1 103 ? -5.977 -1.582 -4.434 1 93 103 LEU B CA 1
ATOM 1914 C C . LEU B 1 103 ? -5.566 -0.922 -5.746 1 93 103 LEU B C 1
ATOM 1916 O O . LEU B 1 103 ? -5.453 0.304 -5.82 1 93 103 LEU B O 1
ATOM 1920 N N . ARG B 1 104 ? -5.379 -1.725 -6.762 1 89.56 104 ARG B N 1
ATOM 1921 C CA . ARG B 1 104 ? -5.168 -1.157 -8.094 1 89.56 104 ARG B CA 1
ATOM 1922 C C . ARG B 1 104 ? -6.449 -0.533 -8.633 1 89.56 104 ARG B C 1
ATOM 1924 O O . ARG B 1 104 ? -6.402 0.356 -9.484 1 89.56 104 ARG B O 1
ATOM 1931 N N . SER B 1 105 ? -7.586 -0.973 -8.133 1 90.62 105 SER B N 1
ATOM 1932 C CA . SER B 1 105 ? -8.883 -0.438 -8.547 1 90.62 105 SER B CA 1
ATOM 1933 C C . SER B 1 105 ? -9.141 0.93 -7.926 1 90.62 105 SER B C 1
ATOM 1935 O O . SER B 1 105 ? -9.164 1.065 -6.699 1 90.62 105 SER B O 1
ATOM 1937 N N . PRO B 1 106 ? -9.359 1.917 -8.82 1 90.62 106 PRO B N 1
ATOM 1938 C CA . PRO B 1 106 ? -9.664 3.242 -8.281 1 90.62 106 PRO B CA 1
ATOM 1939 C C . PRO B 1 106 ? -10.906 3.244 -7.395 1 90.62 106 PRO B C 1
ATOM 1941 O O . PRO B 1 106 ? -10.977 4 -6.422 1 90.62 106 PRO B O 1
ATOM 1944 N N . SER B 1 107 ? -11.844 2.422 -7.754 1 93.12 107 SER B N 1
ATOM 1945 C CA . SER B 1 107 ? -13.078 2.365 -6.973 1 93.12 107 SER B CA 1
ATOM 1946 C C . SER B 1 107 ? -12.82 1.814 -5.574 1 93.12 107 SER B C 1
ATOM 1948 O O . SER B 1 107 ? -13.383 2.312 -4.594 1 93.12 107 SER B O 1
ATOM 1950 N N . ILE B 1 108 ? -11.992 0.812 -5.48 1 95 108 ILE B N 1
ATOM 1951 C CA . ILE B 1 108 ? -11.672 0.245 -4.172 1 95 108 ILE B CA 1
ATOM 1952 C C . ILE B 1 108 ? -10.883 1.26 -3.348 1 95 108 ILE B C 1
ATOM 1954 O O . ILE B 1 108 ? -11.172 1.461 -2.164 1 95 108 ILE B O 1
ATOM 1958 N N . ARG B 1 109 ? -9.977 1.984 -3.969 1 94.19 109 ARG B N 1
ATOM 1959 C CA . ARG B 1 109 ? -9.219 3.02 -3.277 1 94.19 109 ARG B CA 1
ATOM 1960 C C . ARG B 1 109 ? -10.141 4.086 -2.697 1 94.19 109 ARG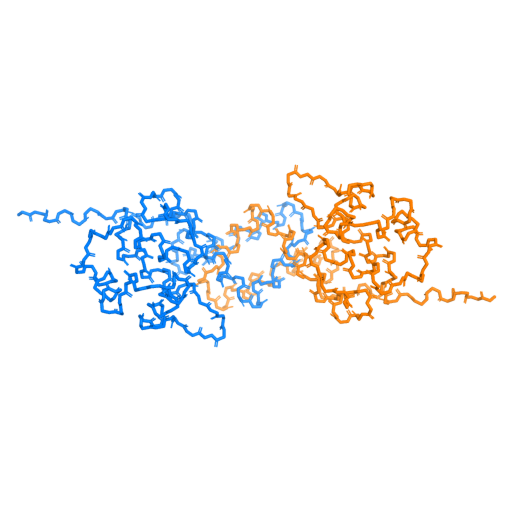 B C 1
ATOM 1962 O O . ARG B 1 109 ? -9.984 4.492 -1.545 1 94.19 109 ARG B O 1
ATOM 1969 N N . GLN B 1 110 ? -11.047 4.473 -3.494 1 93.69 110 GLN B N 1
ATOM 1970 C CA . GLN B 1 110 ? -11.992 5.5 -3.055 1 93.69 110 GLN B CA 1
ATOM 1971 C C . GLN B 1 110 ? -12.836 5.008 -1.885 1 93.69 110 GLN B C 1
ATOM 1973 O O . GLN B 1 110 ? -13.117 5.766 -0.954 1 93.69 110 GLN B O 1
ATOM 1978 N N . MET B 1 111 ? -13.211 3.738 -1.948 1 96.06 111 MET B N 1
ATOM 1979 C CA . MET B 1 111 ? -14.016 3.176 -0.867 1 96.06 111 MET B CA 1
ATOM 1980 C C . MET B 1 111 ? -13.211 3.102 0.427 1 96.06 111 MET B C 1
ATOM 1982 O O . MET B 1 111 ? -13.734 3.383 1.506 1 96.06 111 MET B O 1
ATOM 1986 N N . VAL B 1 112 ? -11.977 2.697 0.326 1 96.19 112 VAL B N 1
ATOM 1987 C CA . VAL B 1 112 ? -11.102 2.65 1.492 1 96.19 112 VAL B CA 1
ATOM 1988 C C . VAL B 1 112 ? -11.016 4.035 2.131 1 96.19 112 VAL B C 1
ATOM 1990 O O . VAL B 1 112 ? -11.211 4.18 3.342 1 96.19 112 VAL B O 1
ATOM 1993 N N . LEU B 1 113 ? -10.844 5.062 1.331 1 93.44 113 LEU B N 1
ATOM 1994 C CA . LEU B 1 113 ? -10.75 6.438 1.814 1 93.44 113 LEU B CA 1
ATOM 1995 C C . LEU B 1 113 ? -12.062 6.875 2.465 1 93.44 113 LEU B C 1
ATOM 1997 O O . LEU B 1 113 ? -12.047 7.555 3.494 1 93.44 113 LEU B O 1
ATOM 2001 N N . ASP B 1 114 ? -13.156 6.469 1.876 1 94.25 114 ASP B N 1
ATOM 2002 C CA . ASP B 1 114 ? -14.469 6.863 2.373 1 94.25 114 ASP B CA 1
ATOM 2003 C C . ASP B 1 114 ? -14.805 6.152 3.682 1 94.25 114 ASP B C 1
ATOM 2005 O O . ASP B 1 114 ? -15.617 6.637 4.469 1 94.25 114 ASP B O 1
ATOM 2009 N N . MET B 1 115 ? -14.219 5.02 3.895 1 95.19 115 MET B N 1
ATOM 2010 C CA . MET B 1 115 ? -14.461 4.266 5.121 1 95.19 115 MET B CA 1
ATOM 2011 C C . MET B 1 115 ? -13.711 4.887 6.297 1 95.19 115 MET B C 1
ATOM 2013 O O . MET B 1 115 ? -14.117 4.727 7.449 1 95.19 115 MET B O 1
ATOM 2017 N N . ASP B 1 116 ? -12.656 5.516 5.887 1 89.75 116 ASP B N 1
ATOM 2018 C CA . ASP B 1 116 ? -11.836 6.125 6.93 1 89.75 116 ASP B CA 1
ATOM 2019 C C . ASP B 1 116 ? -12.648 7.125 7.754 1 89.75 116 ASP B C 1
ATOM 2021 O O . ASP B 1 116 ? -13.305 8.008 7.199 1 89.75 116 ASP B O 1
ATOM 2025 N N . GLY B 1 117 ? -12.695 7.023 9.023 1 89.62 117 GLY B N 1
ATOM 2026 C CA . GLY B 1 117 ? -13.406 7.938 9.898 1 89.62 117 GLY B CA 1
ATOM 2027 C C . GLY B 1 117 ? -14.781 7.441 10.289 1 89.62 117 GLY B C 1
ATOM 2028 O O . GLY B 1 117 ? -15.43 8.016 11.164 1 89.62 117 GLY B O 1
ATOM 2029 N N . LEU B 1 118 ? -15.281 6.41 9.688 1 94.06 118 LEU B N 1
ATOM 2030 C CA . LEU B 1 118 ? -16.578 5.852 10.039 1 94.06 118 LEU B CA 1
ATOM 2031 C C . LEU B 1 118 ? -16.547 5.219 11.422 1 94.06 118 LEU B C 1
ATOM 2033 O O . LEU B 1 118 ? -15.492 4.777 11.883 1 94.06 118 LEU B O 1
ATOM 2037 N N . SER B 1 119 ? -17.672 5.215 12.062 1 95.88 119 SER B N 1
ATOM 2038 C CA . SER B 1 119 ? -17.797 4.578 13.375 1 95.88 119 SER B CA 1
ATOM 2039 C C . SER B 1 119 ? -17.609 3.07 13.273 1 95.88 119 SER B C 1
ATOM 2041 O O . SER B 1 119 ? -17.766 2.484 12.203 1 95.88 119 SER B O 1
ATOM 2043 N N . GLU B 1 120 ? -17.297 2.424 14.43 1 95.5 120 GLU B N 1
ATOM 2044 C CA . GLU B 1 120 ? -17.172 0.971 14.492 1 95.5 120 GLU B CA 1
ATOM 2045 C C . GLU B 1 120 ? -18.469 0.281 14.078 1 95.5 120 GLU B C 1
ATOM 2047 O O . GLU B 1 120 ? -18.438 -0.77 13.43 1 95.5 120 GLU B O 1
ATOM 2052 N N . ARG B 1 121 ? -19.531 0.865 14.43 1 96.19 121 ARG B N 1
ATOM 2053 C CA . ARG B 1 121 ? -20.828 0.293 14.094 1 96.19 121 ARG B CA 1
ATOM 2054 C C . ARG B 1 121 ? -21.062 0.313 12.586 1 96.19 121 ARG B C 1
ATOM 2056 O O . ARG B 1 121 ? -21.484 -0.685 12.008 1 96.19 121 ARG B O 1
ATOM 2063 N N . SER B 1 122 ? -20.766 1.447 11.977 1 96.81 122 SER B N 1
ATOM 2064 C CA . SER B 1 122 ? -20.906 1.559 10.523 1 96.81 122 SER B CA 1
ATOM 2065 C C . SER B 1 122 ? -19.969 0.598 9.805 1 96.81 122 SER B C 1
ATOM 2067 O O . SER B 1 122 ? -20.375 -0.054 8.836 1 96.81 122 SER B O 1
ATOM 2069 N N . MET B 1 123 ? -18.781 0.447 10.297 1 96.5 123 MET B N 1
ATOM 2070 C CA . MET B 1 123 ? -17.797 -0.459 9.711 1 96.5 123 MET B CA 1
ATOM 2071 C C . MET B 1 123 ? -18.281 -1.904 9.781 1 96.5 123 MET B C 1
ATOM 2073 O O . MET B 1 123 ? -18.109 -2.664 8.82 1 96.5 123 MET B O 1
ATOM 2077 N N . ALA B 1 124 ? -18.859 -2.252 10.891 1 96.56 124 ALA B N 1
ATOM 2078 C CA . ALA B 1 124 ? -19.375 -3.605 11.062 1 96.56 124 ALA B CA 1
ATOM 2079 C C . ALA B 1 124 ? -20.531 -3.881 10.094 1 96.56 124 ALA B C 1
ATOM 2081 O O . ALA B 1 124 ? -20.625 -4.98 9.547 1 96.56 124 ALA B O 1
ATOM 2082 N N . ALA B 1 125 ? -21.328 -2.84 9.883 1 96.56 125 ALA B N 1
ATOM 2083 C CA . ALA B 1 125 ? -22.453 -2.975 8.945 1 96.56 125 ALA B CA 1
ATOM 2084 C C . ALA B 1 125 ? -21.953 -3.168 7.52 1 96.56 125 ALA B C 1
ATOM 2086 O O . ALA B 1 125 ? -22.469 -4.012 6.781 1 96.56 125 ALA B O 1
ATOM 2087 N N . ILE B 1 126 ? -20.953 -2.4 7.195 1 97.5 126 ILE B N 1
ATOM 2088 C CA . ILE B 1 126 ? -20.391 -2.49 5.859 1 97.5 126 ILE B CA 1
ATOM 2089 C C . ILE B 1 126 ? -19.734 -3.859 5.664 1 97.5 126 ILE B C 1
ATOM 2091 O O . ILE B 1 126 ? -19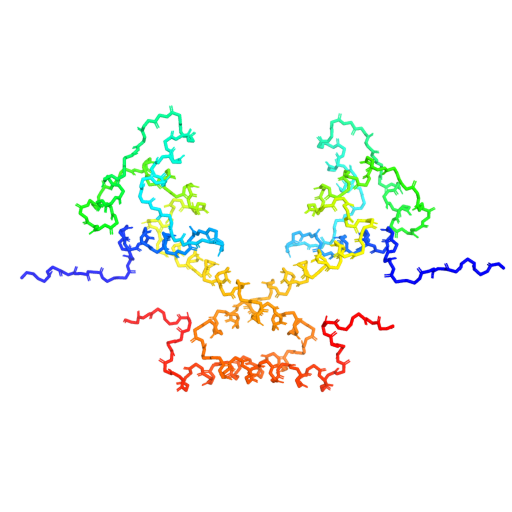.938 -4.508 4.633 1 97.5 126 ILE B O 1
ATOM 2095 N N . ALA B 1 127 ? -19 -4.348 6.641 1 96.81 127 ALA B N 1
ATOM 2096 C CA . ALA B 1 127 ? -18.391 -5.668 6.578 1 96.81 127 ALA B CA 1
ATOM 2097 C C . ALA B 1 127 ? -19.422 -6.758 6.355 1 96.81 127 ALA B C 1
ATOM 2099 O O . ALA B 1 127 ? -19.219 -7.668 5.551 1 96.81 127 ALA B O 1
ATOM 2100 N N . THR B 1 128 ? -20.516 -6.602 7.066 1 96.31 128 THR B N 1
ATOM 2101 C CA . THR B 1 128 ? -21.594 -7.562 6.941 1 96.31 128 THR B CA 1
ATOM 2102 C C . THR B 1 128 ? -22.188 -7.543 5.531 1 96.31 128 THR B C 1
ATOM 2104 O O . THR B 1 128 ? -22.484 -8.594 4.965 1 96.31 128 THR B O 1
ATOM 2107 N N . MET B 1 129 ? -22.281 -6.367 4.977 1 96.25 129 MET B N 1
ATOM 2108 C CA . MET B 1 129 ? -22.812 -6.242 3.621 1 96.25 129 MET B CA 1
ATOM 2109 C C . MET B 1 129 ? -21.859 -6.875 2.605 1 96.25 129 MET B C 1
ATOM 2111 O O . MET B 1 129 ? -22.312 -7.535 1.666 1 96.25 129 MET B O 1
ATOM 2115 N N . ILE B 1 130 ? -20.625 -6.68 2.754 1 97 130 ILE B N 1
ATOM 2116 C CA . ILE B 1 130 ? -19.625 -7.254 1.862 1 97 130 ILE B CA 1
ATOM 2117 C C . ILE B 1 130 ? -19.688 -8.781 1.923 1 97 130 ILE B C 1
ATOM 2119 O O . ILE B 1 130 ? -19.688 -9.445 0.887 1 97 130 ILE B O 1
ATOM 2123 N N . GLN B 1 131 ? -19.812 -9.305 3.113 1 95.12 131 GLN B N 1
ATOM 2124 C CA . GLN B 1 131 ? -19.906 -10.75 3.279 1 95.12 131 GLN B CA 1
ATOM 2125 C C . GLN B 1 131 ? -21.172 -11.305 2.637 1 95.12 131 GLN B C 1
ATOM 2127 O O . GLN B 1 131 ? -21.141 -12.367 2.012 1 95.12 131 GLN B O 1
ATOM 2132 N N . SER B 1 132 ? -22.219 -10.562 2.844 1 95.19 132 SER B N 1
ATOM 2133 C CA . SER B 1 132 ? -23.484 -10.969 2.23 1 95.19 132 SER B CA 1
ATOM 2134 C C . SER B 1 132 ? -23.375 -10.984 0.709 1 95.19 132 SER B C 1
ATOM 2136 O O . SER B 1 132 ? -23.875 -11.906 0.056 1 95.19 132 SER B O 1
ATOM 2138 N N . ALA B 1 133 ? -22.781 -9.953 0.155 1 96.06 133 ALA B N 1
ATOM 2139 C CA . ALA B 1 133 ? -22.578 -9.875 -1.291 1 96.06 133 ALA B CA 1
ATOM 2140 C C . ALA B 1 133 ? -21.766 -11.055 -1.801 1 96.06 133 ALA B C 1
ATOM 2142 O O . ALA B 1 133 ? -22.078 -11.648 -2.832 1 96.06 133 ALA B O 1
ATOM 2143 N N . ARG B 1 134 ? -20.734 -11.438 -1.076 1 95.25 134 ARG B N 1
ATOM 2144 C CA . ARG B 1 134 ? -19.891 -12.562 -1.478 1 95.25 134 ARG B CA 1
ATOM 2145 C C . ARG B 1 134 ? -20.688 -13.867 -1.482 1 95.25 134 ARG B C 1
ATOM 2147 O O . ARG B 1 134 ? -20.578 -14.664 -2.416 1 95.25 134 ARG B O 1
ATOM 2154 N N . THR B 1 135 ? -21.469 -14.047 -0.408 1 94.69 135 THR B N 1
ATOM 2155 C CA . THR B 1 135 ? -22.297 -15.242 -0.296 1 94.69 135 THR B CA 1
ATOM 2156 C C . THR B 1 135 ? -23.297 -15.305 -1.44 1 94.69 135 THR B C 1
ATOM 2158 O O . THR B 1 135 ? -23.469 -16.359 -2.064 1 94.69 135 THR B O 1
ATOM 2161 N N . MET B 1 136 ? -23.891 -14.211 -1.825 1 95.06 136 MET B N 1
ATOM 2162 C CA . MET B 1 136 ? -24.891 -14.148 -2.887 1 95.06 136 MET B CA 1
ATOM 2163 C C . MET B 1 136 ? -24.266 -14.469 -4.242 1 95.06 136 MET B C 1
ATOM 2165 O O . MET B 1 136 ? -24.922 -15.047 -5.109 1 95.06 136 MET B O 1
ATOM 2169 N N . GLU B 1 137 ? -23 -14.125 -4.387 1 96.25 137 GLU B N 1
ATOM 2170 C CA . GLU B 1 137 ? -22.344 -14.32 -5.68 1 96.25 137 GLU B CA 1
ATOM 2171 C C . GLU B 1 137 ? -21.609 -15.648 -5.727 1 96.25 137 GLU B C 1
ATOM 2173 O O . GLU B 1 137 ? -20.984 -15.984 -6.738 1 96.25 137 GLU B O 1
ATOM 2178 N N . GLY B 1 138 ? -21.656 -16.391 -4.684 1 93.19 138 GLY B N 1
ATOM 2179 C CA . GLY B 1 138 ? -21.062 -17.719 -4.652 1 93.19 138 GLY B CA 1
ATOM 2180 C C . GLY B 1 138 ? -19.562 -17.703 -4.543 1 93.19 138 GLY B C 1
ATOM 2181 O O . GLY B 1 138 ? -18.875 -18.594 -5.035 1 93.19 138 GLY B O 1
ATOM 2182 N N . LEU B 1 139 ? -19.047 -16.609 -3.959 1 90.81 139 LEU B N 1
ATOM 2183 C CA . LEU B 1 139 ? -17.594 -16.5 -3.809 1 90.81 139 LEU B CA 1
ATOM 2184 C C . LEU B 1 139 ? -17.141 -17.094 -2.479 1 90.81 139 LEU B C 1
ATOM 2186 O O . LEU B 1 139 ? -17.859 -17.016 -1.481 1 90.81 139 LEU B O 1
ATOM 2190 N N . PRO B 1 140 ? -15.953 -17.781 -2.527 1 81.19 140 PRO B N 1
ATOM 2191 C CA . PRO B 1 140 ? -15.445 -18.344 -1.277 1 81.19 140 PRO B CA 1
ATOM 2192 C C . PRO B 1 140 ? -15.086 -17.281 -0.248 1 81.19 140 PRO B C 1
ATOM 2194 O O . PRO B 1 140 ? -14.883 -16.109 -0.605 1 81.19 140 PRO B O 1
ATOM 2197 N N . ASP B 1 141 ? -15.125 -17.797 1.004 1 69.31 141 ASP B N 1
ATOM 2198 C CA . ASP B 1 141 ? -14.672 -16.891 2.061 1 69.31 141 ASP B CA 1
ATOM 2199 C C . ASP B 1 141 ? -13.195 -16.547 1.893 1 69.31 141 ASP B C 1
ATOM 2201 O O . ASP B 1 141 ? -12.398 -17.391 1.462 1 69.31 141 ASP B O 1
ATOM 2205 N N . SER B 1 142 ? -12.883 -15.227 1.702 1 63.69 142 SER B N 1
ATOM 2206 C CA . SER B 1 142 ? -11.508 -14.781 1.506 1 63.69 142 SER B CA 1
ATOM 2207 C C . SER B 1 142 ? -10.562 -15.438 2.51 1 63.69 142 SER B C 1
ATOM 2209 O O . SER B 1 142 ? -9.375 -15.609 2.232 1 63.69 142 SER B O 1
ATOM 2211 N N . GLY B 1 143 ? -10.93 -15.688 3.752 1 56.31 143 GLY B N 1
ATOM 2212 C CA . GLY B 1 143 ? -10.094 -16.422 4.676 1 56.31 143 GLY B CA 1
ATOM 2213 C C . GLY B 1 143 ? -10.07 -17.922 4.395 1 56.31 143 GLY B C 1
ATOM 2214 O O . GLY B 1 143 ? -9.328 -18.672 5.039 1 56.31 143 GLY B O 1
ATOM 2215 N N . ALA B 1 144 ? -11.109 -18.5 3.699 1 46.28 144 ALA B N 1
ATOM 2216 C CA . ALA B 1 144 ? -11.242 -19.953 3.576 1 46.28 144 ALA B CA 1
ATOM 2217 C C . ALA B 1 144 ? -10.391 -20.484 2.432 1 46.28 144 ALA B C 1
ATOM 2219 O O . ALA B 1 144 ? -10.492 -20.016 1.297 1 46.28 144 ALA B O 1
ATOM 2220 N N . ALA B 1 145 ? -9.086 -20.828 2.68 1 39.09 145 ALA B N 1
ATOM 2221 C CA . ALA B 1 145 ? -8.383 -21.672 1.717 1 39.09 145 ALA B CA 1
ATOM 2222 C C . ALA B 1 145 ? -9.312 -22.734 1.121 1 39.09 145 ALA B C 1
ATOM 2224 O O . ALA B 1 145 ? -10.188 -23.25 1.814 1 39.09 145 ALA B O 1
ATOM 2225 N N . PRO B 1 146 ? -9.492 -22.703 -0.178 1 35.28 146 PRO B N 1
ATOM 2226 C CA . PRO B 1 146 ? -10.273 -23.844 -0.664 1 35.28 146 PRO B CA 1
ATOM 2227 C C . PRO B 1 146 ? -9.898 -25.141 0.03 1 35.28 146 PRO B C 1
ATOM 2229 O O . PRO B 1 146 ? -8.734 -25.344 0.397 1 35.28 146 PRO B O 1
ATOM 2232 N N . GLU B 1 147 ? -10.914 -25.75 0.891 1 28.38 147 GLU B N 1
ATOM 2233 C CA . GLU B 1 147 ? -10.672 -27.172 1.163 1 28.38 147 GLU B CA 1
ATOM 2234 C C . GLU B 1 147 ? -10.297 -27.922 -0.11 1 28.38 147 GLU B C 1
ATOM 2236 O O . GLU B 1 147 ? -10.844 -27.656 -1.18 1 28.38 147 GLU B O 1
#

Organism: Streptomyces rubellomurinus (strain ATCC 31215) (NCBI:txid359131)

pLDDT: mean 89.03, std 17.17, range [24.06, 98.56]

InterPro domains:
  IPR001387 Cro/C1-type, helix-turn-helix domain [PS50943] (52-84)
  IPR010982 Lambda repressor-like, DNA-binding domain superfamily [G3DSA:1.10.260.40] (7-140)